Protein AF-A0A067CTY0-F1 (afdb_monomer_lite)

InterPro domains:
  IPR001683 Phox homology [PF00787] (54-136)
  IPR036871 PX domain superfamily [G3DSA:3.30.1520.10] (24-161)
  IPR036871 PX domain superfamily [SSF64268] (37-136)

Secondary structure (DSSP, 8-state):
----SSSSHHHHTTT---S-GGGTTTT-EEEEEEEE-SS-SS-EEEEEEE-TTSPPEEEEEEHHHHHHHHHHHHHHH-TTSTTS--TBTTB-GGGGHHHHHHHS----GGGTT---HHHHHHHHHHHHHHHHHHHHHHHHHHHHHHHHHHSSSS----TTSSTT-HHHHHHHHHTT--HHHHHHHHHHHTT----HHHHHHHGGGSS--------

Organism: Saprolegnia parasitica (strain CBS 223.65) (NCBI:txid695850)

Foldseek 3Di:
DDDDDPPPVVVVVVVCPDLPLLVQLLQKDKAFPDWAPPVDQFIWTWMWIAGVQFDTDIDTDTLVLVVVLLVLLLQQLCLPHPSHFCLAPHDDPCVVVNVVSVVQPRDDPVLRNDPDPVSVVVVSVSVRVVSVVVNVVSNVVVVVVVVVVVVPDDDDDCSRSCVPSSNSVSVCVSSVPDPVNSVRNVVSNVPPPDDVVNVVVCVVVPDDPDPDDDD

pLDDT: mean 70.04, std 19.46, range [29.91, 93.5]

Sequence (215 aa):
MNQRASRASSVLSCMRLNRADSSVLCEITAEIVRVDDDKVKSPEYVISIQLPRASAHLVARTYSEWRRLYKSLLASTDAADDAACDCVMGSCPFWTLHALLRSVDFPKKTLFFSHSPKVLDDRKRDLSEFLTSLLAKLQHFKTEFEAASADASSADLPNWQLAKCKVLDAIEAFLGLDANVVGQLHRAASGRRMNLRGWQSDRKNLYFLPTAVAV

Structure (mmCIF, N/CA/C/O backbone):
data_AF-A0A067CTY0-F1
#
_entry.id   AF-A0A067CTY0-F1
#
loop_
_atom_site.group_PDB
_atom_site.id
_atom_site.type_symbol
_atom_site.label_atom_id
_atom_site.label_alt_id
_atom_site.label_comp_id
_atom_site.label_asym_id
_atom_site.label_entity_id
_atom_site.label_seq_id
_atom_site.pdbx_PDB_ins_code
_atom_site.Cartn_x
_atom_site.Cartn_y
_atom_site.Cartn_z
_atom_site.occupancy
_atom_site.B_iso_or_equiv
_atom_site.auth_seq_id
_atom_site.auth_comp_id
_atom_site.auth_asym_id
_atom_site.auth_atom_id
_atom_site.pdbx_PDB_model_num
ATOM 1 N N . MET A 1 1 ? 7.931 50.142 -18.394 1.00 39.72 1 MET A N 1
ATOM 2 C CA . MET A 1 1 ? 6.944 49.040 -18.432 1.00 39.72 1 MET A CA 1
ATOM 3 C C . MET A 1 1 ? 7.671 47.767 -18.825 1.00 39.72 1 MET A C 1
ATOM 5 O O . MET A 1 1 ? 8.277 47.780 -19.881 1.00 39.72 1 MET A O 1
ATOM 9 N N . ASN A 1 2 ? 7.699 46.755 -17.948 1.00 32.38 2 ASN A N 1
ATOM 10 C CA . ASN A 1 2 ? 7.761 45.312 -18.262 1.00 32.38 2 ASN A CA 1
ATOM 11 C C . ASN A 1 2 ? 8.120 44.508 -16.999 1.00 32.38 2 ASN A C 1
ATOM 13 O O . ASN A 1 2 ? 9.190 43.927 -16.869 1.00 32.38 2 ASN A O 1
ATOM 17 N N . GLN A 1 3 ? 7.181 44.469 -16.052 1.00 40.78 3 GLN A N 1
ATOM 18 C CA . GLN A 1 3 ? 7.058 43.375 -15.089 1.00 40.78 3 GLN A CA 1
ATOM 19 C C . GLN A 1 3 ? 5.944 42.466 -15.606 1.00 40.78 3 GLN A C 1
ATOM 21 O O . GLN A 1 3 ? 4.786 42.846 -15.473 1.00 40.78 3 GLN A O 1
ATOM 26 N N . ARG A 1 4 ? 6.267 41.315 -16.215 1.00 37.69 4 ARG A N 1
ATOM 27 C CA . ARG A 1 4 ? 5.348 40.160 -16.382 1.00 37.69 4 ARG A CA 1
ATOM 28 C C . ARG A 1 4 ? 6.016 38.996 -17.131 1.00 37.69 4 ARG A C 1
ATOM 30 O O . ARG A 1 4 ? 5.544 38.564 -18.169 1.00 37.69 4 ARG A O 1
ATOM 37 N N . ALA A 1 5 ? 7.125 38.469 -16.612 1.00 39.00 5 ALA A N 1
ATOM 38 C CA . ALA A 1 5 ? 7.672 37.206 -17.133 1.00 39.00 5 ALA A CA 1
ATOM 39 C C . ALA A 1 5 ? 8.468 36.368 -16.113 1.00 39.00 5 ALA A C 1
ATOM 41 O O . ALA A 1 5 ? 9.1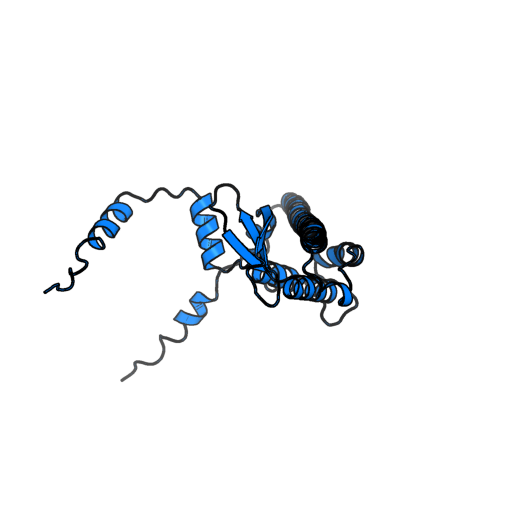91 35.468 -16.512 1.00 39.00 5 ALA A O 1
ATOM 42 N N . SER A 1 6 ? 8.361 36.629 -14.801 1.00 45.88 6 SER A N 1
ATOM 43 C CA . SER A 1 6 ? 9.253 35.984 -13.811 1.00 45.88 6 SER A CA 1
ATOM 44 C C . SER A 1 6 ? 8.548 35.282 -12.640 1.00 45.88 6 SER A C 1
ATOM 46 O O . SER A 1 6 ? 9.165 34.983 -11.628 1.00 45.88 6 SER A O 1
ATOM 48 N N . ARG A 1 7 ? 7.241 35.000 -12.743 1.00 35.53 7 ARG A N 1
ATOM 49 C CA . ARG A 1 7 ? 6.499 34.295 -11.672 1.00 35.53 7 ARG A CA 1
ATOM 50 C C . ARG A 1 7 ? 5.937 32.925 -12.054 1.00 35.53 7 ARG A C 1
ATOM 52 O O . ARG A 1 7 ? 5.598 32.160 -11.164 1.00 35.53 7 ARG A O 1
ATOM 59 N N . ALA A 1 8 ? 5.895 32.577 -13.341 1.00 31.55 8 ALA A N 1
ATOM 60 C CA . ALA A 1 8 ? 5.450 31.249 -13.777 1.00 31.55 8 ALA A CA 1
ATOM 61 C C . ALA A 1 8 ? 6.581 30.198 -13.752 1.00 31.55 8 ALA A C 1
ATOM 63 O O . ALA A 1 8 ? 6.320 29.017 -13.553 1.00 31.55 8 ALA A O 1
ATOM 64 N N . SER A 1 9 ? 7.845 30.626 -13.874 1.00 31.11 9 SER A N 1
ATOM 65 C CA . SER A 1 9 ? 9.005 29.718 -13.863 1.00 31.11 9 SER A CA 1
ATOM 66 C C . SER A 1 9 ? 9.406 29.252 -12.455 1.00 31.11 9 SER A C 1
ATOM 68 O O . SER A 1 9 ? 10.051 28.220 -12.304 1.00 31.11 9 SER A O 1
ATOM 70 N N . SER A 1 10 ? 9.007 29.975 -11.400 1.00 34.88 10 SER A N 1
ATOM 71 C CA . SER A 1 10 ? 9.380 29.630 -10.021 1.00 34.88 10 SER A CA 1
ATOM 72 C C . SER A 1 10 ? 8.464 28.586 -9.382 1.00 34.88 10 SER A C 1
ATOM 74 O O . SER A 1 10 ? 8.911 27.875 -8.493 1.00 34.88 10 SER A O 1
ATOM 76 N N . VAL A 1 11 ? 7.213 28.450 -9.838 1.00 33.81 11 VAL A N 1
ATOM 77 C CA . VAL A 1 11 ? 6.261 27.468 -9.281 1.00 33.81 11 VAL A CA 1
ATOM 78 C C . VAL A 1 11 ? 6.479 26.077 -9.889 1.00 33.81 11 VAL A C 1
ATOM 80 O O . VAL A 1 11 ? 6.380 25.073 -9.192 1.00 33.81 11 VAL A O 1
ATOM 83 N N . LEU A 1 12 ? 6.902 26.007 -11.157 1.00 30.88 12 LEU A N 1
ATOM 84 C CA . LEU A 1 12 ? 7.278 24.746 -11.810 1.00 30.88 12 LEU A CA 1
ATOM 85 C C . LEU A 1 12 ? 8.613 24.173 -11.298 1.00 30.88 12 LEU A C 1
ATOM 87 O O . LEU A 1 12 ? 8.829 22.967 -11.380 1.00 30.88 12 LEU A O 1
ATOM 91 N N . SER A 1 13 ? 9.478 25.001 -10.699 1.00 33.97 13 SER A N 1
ATOM 92 C CA . SER A 1 13 ? 10.679 24.530 -9.989 1.00 33.97 13 SER A CA 1
ATOM 93 C C . SER A 1 13 ? 10.380 23.924 -8.614 1.00 33.97 13 SER A C 1
ATOM 95 O O . SER A 1 13 ? 11.210 23.183 -8.099 1.00 33.97 13 SER A O 1
ATOM 97 N N . CYS A 1 14 ? 9.200 24.165 -8.035 1.00 29.91 14 CYS A N 1
ATOM 98 C CA . CYS A 1 14 ? 8.777 23.522 -6.785 1.00 29.91 14 CYS A CA 1
ATOM 99 C C . CYS A 1 14 ? 8.190 22.118 -7.007 1.00 29.91 14 CYS A C 1
ATOM 101 O O . CYS A 1 14 ? 8.084 21.351 -6.059 1.00 29.91 14 CYS A O 1
ATOM 103 N N . MET A 1 15 ? 7.842 21.770 -8.252 1.00 30.48 15 MET A N 1
ATOM 104 C CA . MET A 1 15 ? 7.340 20.442 -8.637 1.00 30.48 15 MET A CA 1
ATOM 105 C C . MET A 1 15 ? 8.423 19.533 -9.239 1.00 30.48 15 MET A C 1
ATOM 107 O O . MET A 1 15 ? 8.132 18.426 -9.679 1.00 30.48 15 MET A O 1
ATOM 111 N N . ARG A 1 16 ? 9.686 19.976 -9.242 1.00 34.44 16 ARG A N 1
ATOM 112 C CA . ARG A 1 16 ? 10.854 19.150 -9.580 1.00 34.44 16 ARG A CA 1
ATOM 113 C C . ARG A 1 16 ? 11.564 18.693 -8.313 1.00 34.44 16 ARG A C 1
ATOM 115 O O . ARG A 1 16 ? 12.752 18.958 -8.129 1.00 34.44 16 ARG A O 1
ATOM 122 N N . LEU A 1 17 ? 10.836 18.001 -7.442 1.00 35.00 17 LEU A N 1
ATOM 123 C CA . LEU A 1 17 ? 11.504 17.067 -6.548 1.00 35.00 17 LEU A CA 1
ATOM 124 C C . LEU A 1 17 ? 12.065 15.954 -7.426 1.00 35.00 17 LEU A C 1
ATOM 126 O O . LEU A 1 17 ? 11.364 15.135 -8.011 1.00 35.00 17 LEU A O 1
ATOM 130 N N . ASN A 1 18 ? 13.354 16.133 -7.687 1.00 37.25 18 ASN A N 1
ATOM 131 C CA . ASN A 1 18 ? 14.214 15.262 -8.449 1.00 37.25 18 ASN A CA 1
ATOM 132 C C . ASN A 1 18 ? 14.146 13.874 -7.817 1.00 37.25 18 ASN A C 1
ATOM 134 O O . ASN A 1 18 ? 14.530 13.721 -6.668 1.00 37.25 18 ASN A O 1
ATOM 138 N N . ARG A 1 19 ? 13.698 12.871 -8.577 1.00 46.28 19 ARG A N 1
ATOM 139 C CA . ARG A 1 19 ? 14.585 11.915 -9.279 1.00 46.28 19 ARG A CA 1
ATOM 140 C C . ARG A 1 19 ? 15.418 10.987 -8.375 1.00 46.28 19 ARG A C 1
ATOM 142 O O . ARG A 1 19 ? 15.960 10.042 -8.910 1.00 46.28 19 ARG A O 1
ATOM 149 N N . ALA A 1 20 ? 15.506 11.202 -7.064 1.00 39.34 20 ALA A N 1
ATOM 150 C CA . ALA A 1 20 ? 16.223 10.362 -6.098 1.00 39.34 20 ALA A CA 1
ATOM 151 C C . ALA A 1 20 ? 15.287 9.736 -5.042 1.00 39.34 20 ALA A C 1
ATOM 153 O O . ALA A 1 20 ? 15.740 8.978 -4.195 1.00 39.34 20 ALA A O 1
ATOM 154 N N . ASP A 1 21 ? 13.986 10.033 -5.105 1.00 47.62 21 ASP A N 1
ATOM 155 C CA . ASP A 1 21 ? 13.025 9.725 -4.040 1.00 47.62 21 ASP A CA 1
ATOM 156 C C . ASP A 1 21 ? 12.433 8.300 -4.113 1.00 47.62 21 ASP A C 1
ATOM 158 O O . ASP A 1 21 ? 11.894 7.815 -3.120 1.00 47.62 21 ASP A O 1
ATOM 162 N N . SER A 1 22 ? 12.610 7.561 -5.223 1.00 49.75 22 SER A N 1
ATOM 163 C CA . SER A 1 22 ? 12.115 6.172 -5.320 1.00 49.75 22 SER A CA 1
ATOM 164 C C . SER A 1 22 ? 12.904 5.178 -4.455 1.00 49.75 22 SER A C 1
ATOM 166 O O . SER A 1 22 ? 12.488 4.029 -4.320 1.00 49.75 22 SER A O 1
ATOM 168 N N . SER A 1 23 ? 14.044 5.582 -3.877 1.00 54.16 23 SER A N 1
ATOM 169 C CA . SER A 1 23 ? 14.814 4.749 -2.941 1.00 54.16 23 SER A CA 1
ATOM 170 C C . SER A 1 23 ? 14.190 4.700 -1.546 1.00 54.16 23 SER A C 1
ATOM 172 O O . SER A 1 23 ? 14.450 3.761 -0.796 1.00 54.16 23 SER A O 1
ATOM 174 N N . VAL A 1 24 ? 13.347 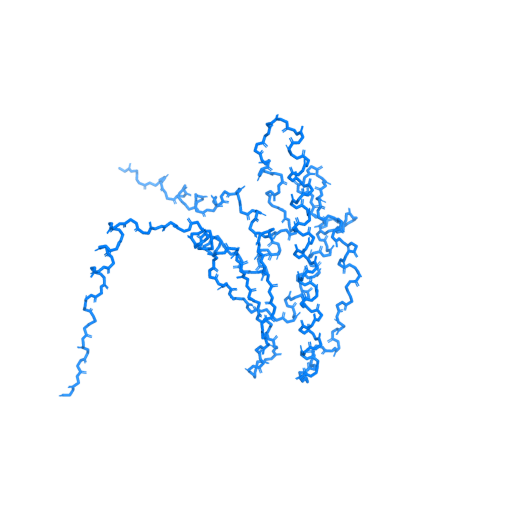5.678 -1.201 1.00 64.56 24 VAL A N 1
ATOM 175 C CA . VAL A 1 24 ? 12.766 5.827 0.140 1.00 64.56 24 VAL A CA 1
ATOM 176 C C . VAL A 1 24 ? 11.778 4.710 0.428 1.00 64.56 24 VAL A C 1
ATOM 178 O O . VAL A 1 24 ? 11.856 4.086 1.482 1.00 64.56 24 VAL A O 1
ATOM 181 N N . LEU A 1 25 ? 10.904 4.388 -0.530 1.00 67.88 25 LEU A N 1
ATOM 182 C CA . LEU A 1 25 ? 9.965 3.270 -0.405 1.00 67.88 25 LEU A CA 1
ATOM 183 C C . LEU A 1 25 ? 10.657 1.922 -0.160 1.00 67.88 25 LEU A C 1
ATOM 185 O O . LEU A 1 25 ? 10.104 1.052 0.509 1.00 67.88 25 LEU A O 1
ATOM 189 N N . CYS A 1 26 ? 11.865 1.751 -0.687 1.00 70.12 26 CYS A N 1
ATOM 190 C CA . CYS A 1 26 ? 12.648 0.533 -0.516 1.00 70.12 26 CYS A CA 1
ATOM 191 C C . CYS A 1 26 ? 13.469 0.528 0.785 1.00 70.12 26 CYS A C 1
ATOM 193 O O . CYS A 1 26 ? 14.091 -0.480 1.104 1.00 70.12 26 CYS A O 1
ATOM 195 N N . GLU A 1 27 ? 13.511 1.635 1.526 1.00 73.75 27 GLU A N 1
ATOM 196 C CA . GLU A 1 27 ? 14.273 1.778 2.775 1.00 73.75 27 GLU A CA 1
ATOM 197 C C . GLU A 1 27 ? 13.383 1.944 4.006 1.00 73.75 27 GLU A C 1
ATOM 199 O O . GLU A 1 27 ? 13.868 1.834 5.132 1.00 73.75 27 GLU A O 1
ATOM 204 N N . ILE A 1 28 ? 12.089 2.195 3.813 1.00 81.69 28 ILE A N 1
ATOM 205 C CA . ILE A 1 28 ? 11.138 2.313 4.913 1.00 81.69 28 ILE A CA 1
ATOM 206 C C . ILE A 1 28 ? 10.818 0.953 5.536 1.00 81.69 28 ILE A C 1
ATOM 208 O O . ILE A 1 28 ? 10.723 -0.081 4.868 1.00 81.69 28 ILE A O 1
ATOM 212 N N . THR A 1 29 ? 10.558 0.986 6.835 1.00 85.88 29 THR A N 1
ATOM 213 C CA . THR A 1 29 ? 9.760 -0.014 7.536 1.00 85.88 29 THR A CA 1
ATOM 214 C C . THR A 1 29 ? 8.398 0.598 7.837 1.00 85.88 29 THR A C 1
ATOM 216 O O . THR A 1 29 ? 8.301 1.787 8.148 1.00 85.88 29 THR A O 1
ATOM 219 N N . ALA A 1 30 ? 7.327 -0.184 7.719 1.00 90.06 30 ALA A N 1
ATOM 220 C CA . ALA A 1 30 ? 6.005 0.279 8.109 1.00 90.06 30 ALA A CA 1
ATOM 221 C C . ALA A 1 30 ? 5.212 -0.807 8.832 1.00 90.06 30 ALA A C 1
ATOM 223 O O . ALA A 1 30 ? 5.245 -1.972 8.442 1.00 90.06 30 ALA A O 1
ATOM 224 N N . GLU A 1 31 ? 4.482 -0.409 9.869 1.00 92.75 31 GLU A N 1
ATOM 225 C CA . GLU A 1 31 ? 3.672 -1.303 10.696 1.00 92.75 31 GLU A CA 1
ATOM 226 C C . GLU A 1 31 ? 2.342 -0.652 11.082 1.00 92.75 31 GLU A C 1
ATOM 228 O O . GLU A 1 31 ? 2.254 0.565 11.256 1.00 92.75 31 GLU A O 1
ATOM 233 N N . ILE A 1 32 ? 1.291 -1.456 11.246 1.00 92.69 32 ILE A N 1
ATOM 234 C CA . ILE A 1 32 ? -0.002 -0.962 11.728 1.00 92.69 32 ILE A CA 1
ATOM 235 C C . ILE A 1 32 ? 0.009 -0.995 13.255 1.00 92.69 32 ILE A C 1
ATOM 237 O O . ILE A 1 32 ? -0.129 -2.051 13.875 1.00 92.69 32 ILE A O 1
ATOM 241 N N . VAL A 1 33 ? 0.143 0.171 13.881 1.00 92.50 33 VAL A N 1
ATOM 242 C CA . VAL A 1 33 ? 0.324 0.277 15.335 1.00 92.50 33 VAL A CA 1
ATOM 243 C C . VAL A 1 33 ? -0.996 0.137 16.088 1.00 92.50 33 VAL A C 1
ATOM 245 O O . VAL A 1 33 ? -1.075 -0.593 17.079 1.00 92.50 33 VAL A O 1
ATOM 248 N N . ARG A 1 34 ? -2.075 0.751 15.593 1.00 91.50 34 ARG A N 1
ATOM 249 C CA . ARG A 1 34 ? -3.383 0.753 16.266 1.00 91.50 34 ARG A CA 1
ATOM 250 C C . ARG A 1 34 ? -4.548 0.922 15.291 1.00 91.50 34 ARG A C 1
ATOM 252 O O . ARG A 1 34 ? -4.342 1.254 14.124 1.00 91.50 34 ARG A O 1
ATOM 259 N N . VAL A 1 35 ? -5.751 0.664 15.794 1.00 90.31 35 VAL A N 1
ATOM 260 C CA . VAL A 1 35 ? -7.016 0.912 15.098 1.00 90.31 35 VAL A CA 1
ATOM 261 C C . VAL A 1 35 ? -7.752 1.997 15.869 1.00 90.31 35 VAL A C 1
ATOM 263 O O . VAL A 1 35 ? -8.054 1.806 17.046 1.00 90.31 35 VAL A O 1
ATOM 266 N N . ASP A 1 36 ? -8.016 3.116 15.207 1.00 88.19 36 ASP A N 1
ATOM 267 C CA . ASP A 1 36 ? -8.776 4.227 15.763 1.00 88.19 36 ASP A CA 1
ATOM 268 C C . ASP A 1 36 ? -10.252 4.017 15.350 1.00 88.19 36 ASP A C 1
ATOM 270 O O . ASP A 1 36 ? -10.608 4.101 14.172 1.00 88.19 36 ASP A O 1
ATOM 274 N N . ASP A 1 37 ? -11.106 3.663 16.319 1.00 82.88 37 ASP A N 1
ATOM 275 C CA . ASP A 1 37 ? -12.549 3.373 16.149 1.00 82.88 37 ASP A CA 1
ATOM 276 C C . ASP A 1 37 ? -13.422 4.361 16.953 1.00 82.88 37 ASP A C 1
ATOM 278 O O . ASP A 1 37 ? -14.501 4.030 17.443 1.00 82.88 37 ASP A O 1
ATOM 282 N N . ASP A 1 38 ? -12.947 5.601 17.122 1.00 71.62 38 ASP A N 1
ATOM 283 C CA . ASP A 1 38 ? -13.596 6.641 17.934 1.00 71.62 38 ASP A CA 1
ATOM 284 C C . ASP A 1 38 ? -14.905 7.152 17.296 1.00 71.62 38 ASP A C 1
ATOM 286 O O . ASP A 1 38 ? -14.994 8.266 16.784 1.00 71.62 38 ASP A O 1
ATOM 290 N N . LYS A 1 39 ? -15.963 6.332 17.331 1.00 57.84 39 LYS A N 1
ATOM 291 C CA . LYS A 1 39 ? -17.348 6.658 16.925 1.00 57.84 39 LYS A CA 1
ATOM 292 C C . LYS A 1 39 ? -17.491 7.255 15.515 1.00 57.84 39 LYS A C 1
ATOM 294 O O . LYS A 1 39 ? -18.470 7.946 15.225 1.00 57.84 39 LYS A O 1
ATOM 299 N N . VAL A 1 40 ? -16.551 6.968 14.619 1.00 64.00 40 VAL A N 1
ATOM 300 C CA . VAL A 1 40 ? -16.616 7.349 13.203 1.00 64.00 40 VAL A CA 1
ATOM 301 C C . VAL A 1 40 ? -17.324 6.242 12.414 1.00 64.00 40 VAL A C 1
ATOM 303 O O . VAL A 1 40 ? -17.257 5.065 12.754 1.00 64.00 40 VAL A O 1
ATOM 306 N N . LYS A 1 41 ? -18.001 6.592 11.310 1.00 71.44 41 LYS A N 1
ATOM 307 C CA . LYS A 1 41 ? -18.641 5.623 10.392 1.00 71.44 41 LYS A CA 1
ATOM 308 C C . LYS A 1 41 ? -17.674 4.580 9.801 1.00 71.44 41 LYS A C 1
ATOM 310 O O . LYS A 1 41 ? -18.128 3.659 9.126 1.00 71.44 41 LYS A O 1
ATOM 315 N N . SER A 1 42 ? -16.360 4.746 9.942 1.00 81.31 42 SER A N 1
ATOM 316 C CA . SER A 1 42 ? -15.351 3.854 9.370 1.00 81.31 42 SER A CA 1
ATOM 317 C C . SER A 1 42 ? -14.090 3.863 10.241 1.00 81.31 42 SER A C 1
ATOM 319 O O . SER A 1 42 ? -13.495 4.929 10.367 1.00 81.31 42 SER A O 1
ATOM 321 N N . PRO A 1 43 ? -13.680 2.713 10.805 1.00 87.06 43 PRO A N 1
ATOM 322 C CA . PRO A 1 43 ? -12.448 2.595 11.578 1.00 87.06 43 PRO A CA 1
ATOM 323 C C . PRO A 1 43 ? -11.218 2.871 10.711 1.00 87.06 43 PRO A C 1
ATOM 325 O O . PRO A 1 43 ? -11.170 2.476 9.533 1.00 87.06 43 PRO A O 1
ATOM 328 N N . GLU A 1 44 ? -10.215 3.502 11.311 1.00 91.31 44 GLU A N 1
ATOM 329 C CA . GLU A 1 44 ? -8.952 3.839 10.662 1.00 91.31 44 GLU A CA 1
ATOM 330 C C . GLU A 1 44 ? -7.806 2.997 11.220 1.00 91.31 44 GLU A C 1
ATOM 332 O O . GLU A 1 44 ? -7.674 2.788 12.422 1.00 91.31 44 GLU A O 1
ATOM 337 N N . TYR A 1 45 ? -6.955 2.502 10.329 1.00 91.81 45 TYR A N 1
ATOM 338 C CA . TYR A 1 45 ? -5.769 1.729 10.669 1.00 91.81 45 TYR A CA 1
ATOM 339 C C . TYR A 1 45 ? -4.575 2.675 10.614 1.00 91.81 45 TYR A C 1
ATOM 341 O O . TYR A 1 45 ? -4.252 3.200 9.544 1.00 91.81 45 TYR A O 1
ATOM 349 N N . VAL A 1 46 ? -3.952 2.920 11.765 1.00 93.00 46 VAL A N 1
ATOM 350 C CA . VAL A 1 46 ? -2.822 3.844 11.888 1.00 93.00 46 VAL A CA 1
ATOM 351 C C . VAL A 1 46 ? -1.535 3.104 11.564 1.00 93.00 46 VAL A C 1
ATOM 353 O O . VAL A 1 46 ? -1.171 2.140 12.239 1.00 93.00 46 VAL A O 1
ATOM 356 N N . ILE A 1 47 ? -0.847 3.582 10.538 1.00 93.12 47 ILE A N 1
ATOM 357 C CA . ILE A 1 47 ? 0.408 3.060 10.015 1.00 93.12 47 ILE A CA 1
ATOM 358 C C . ILE A 1 47 ? 1.542 3.946 10.534 1.00 93.12 47 ILE A C 1
ATOM 360 O O . ILE A 1 47 ? 1.519 5.160 10.339 1.00 93.12 47 ILE A O 1
ATOM 364 N N . SER A 1 48 ? 2.527 3.341 11.188 1.00 91.44 48 SER A N 1
ATOM 365 C CA . SER A 1 48 ? 3.806 3.954 11.543 1.00 91.44 48 SER A CA 1
ATOM 366 C C . SER A 1 48 ? 4.817 3.626 10.464 1.00 91.44 48 SER A C 1
ATOM 368 O O . SER A 1 48 ? 5.055 2.454 10.199 1.00 91.44 48 SER A O 1
ATOM 370 N N . ILE A 1 49 ? 5.384 4.652 9.841 1.00 89.12 49 ILE A N 1
ATOM 371 C CA . ILE A 1 49 ? 6.377 4.562 8.773 1.00 89.12 49 ILE A CA 1
ATOM 372 C C . ILE A 1 49 ? 7.684 5.125 9.315 1.00 89.12 49 ILE A C 1
ATOM 374 O O . ILE A 1 49 ? 7.737 6.258 9.797 1.00 89.12 49 ILE A O 1
ATOM 378 N N . GLN A 1 50 ? 8.747 4.341 9.248 1.00 84.06 50 GLN A N 1
ATOM 379 C CA . GLN A 1 50 ? 10.052 4.699 9.780 1.00 84.06 50 GLN A CA 1
ATOM 380 C C . GLN A 1 50 ? 11.110 4.527 8.699 1.00 84.06 50 GLN A C 1
ATOM 382 O O . GLN A 1 50 ? 11.106 3.549 7.960 1.00 84.06 50 GLN A O 1
ATOM 387 N N . LEU A 1 51 ? 12.046 5.472 8.637 1.00 72.69 51 LEU A N 1
ATOM 388 C CA . LEU A 1 51 ? 13.321 5.258 7.960 1.00 72.69 51 LEU A CA 1
ATOM 389 C C . LEU A 1 51 ? 14.402 4.943 8.991 1.00 72.69 51 LEU A C 1
ATOM 391 O O . LEU A 1 51 ? 14.315 5.415 10.133 1.00 72.69 51 LEU A O 1
ATOM 395 N N . PRO A 1 52 ? 15.458 4.209 8.598 1.00 64.06 52 PRO A N 1
ATOM 396 C CA . PRO A 1 52 ? 16.619 4.011 9.442 1.00 64.06 52 PRO A CA 1
ATOM 397 C C . PRO A 1 52 ? 17.130 5.372 9.931 1.00 64.06 52 PRO A C 1
ATOM 399 O O . PRO A 1 52 ? 17.557 6.207 9.136 1.00 64.06 52 PRO A O 1
ATOM 402 N N . ARG A 1 53 ? 17.098 5.588 11.255 1.00 63.25 53 ARG A N 1
ATOM 403 C CA . ARG A 1 53 ? 17.563 6.815 11.940 1.00 63.25 53 ARG A CA 1
ATOM 404 C C . ARG A 1 53 ? 16.659 8.056 11.798 1.00 63.25 53 ARG A C 1
ATOM 406 O O . ARG A 1 53 ? 17.127 9.158 12.075 1.00 63.25 53 ARG A O 1
ATOM 413 N N . ALA A 1 54 ? 15.387 7.908 11.423 1.00 66.56 54 ALA A N 1
ATOM 414 C CA . ALA A 1 54 ? 14.418 9.011 11.375 1.00 66.56 54 ALA A CA 1
ATOM 415 C C . ALA A 1 54 ? 13.289 8.873 12.416 1.00 66.56 54 ALA A C 1
ATOM 417 O O . ALA A 1 54 ? 13.045 7.796 12.955 1.00 66.56 54 ALA A O 1
ATOM 418 N N . SER A 1 55 ? 12.588 9.977 12.700 1.00 68.50 55 SER A N 1
ATOM 419 C CA . SER A 1 55 ? 11.350 9.963 13.490 1.00 68.50 55 SER A CA 1
ATOM 420 C C . SER A 1 55 ? 10.216 9.287 12.717 1.00 68.50 55 SER A C 1
ATOM 422 O O . SER A 1 55 ? 10.095 9.501 11.512 1.00 68.50 55 SER A O 1
ATOM 424 N N . ALA A 1 56 ? 9.362 8.532 13.411 1.00 78.88 56 ALA A N 1
ATOM 425 C CA . ALA A 1 56 ? 8.221 7.858 12.798 1.00 78.88 56 ALA A CA 1
ATOM 426 C C . ALA A 1 56 ? 7.206 8.859 12.215 1.00 78.88 56 ALA A C 1
ATOM 428 O O . ALA A 1 56 ? 6.803 9.814 12.883 1.00 78.88 56 ALA A O 1
ATOM 429 N N . HIS A 1 57 ? 6.779 8.614 10.979 1.00 85.50 57 HIS A N 1
ATOM 430 C CA . HIS A 1 57 ? 5.663 9.281 10.322 1.00 85.50 57 HIS A CA 1
ATOM 431 C C . HIS A 1 57 ? 4.398 8.435 10.502 1.00 85.50 57 HIS A C 1
ATOM 433 O O . HIS A 1 57 ? 4.429 7.228 10.282 1.00 85.50 57 HIS A O 1
ATOM 439 N N . LEU A 1 58 ? 3.294 9.052 10.924 1.00 89.25 58 LEU A N 1
ATOM 440 C CA . LEU A 1 58 ? 2.032 8.354 11.168 1.00 89.25 58 LEU A CA 1
ATOM 441 C C . LEU A 1 58 ? 1.000 8.735 10.113 1.00 89.25 58 LEU A C 1
ATOM 443 O O . LEU A 1 58 ? 0.758 9.920 9.883 1.00 89.25 58 LEU A O 1
ATOM 447 N N . VAL A 1 59 ? 0.350 7.727 9.535 1.00 91.88 59 VAL A N 1
ATOM 448 C CA . VAL A 1 59 ? -0.747 7.904 8.578 1.00 91.88 59 VAL A CA 1
ATOM 449 C C . VAL A 1 59 ? -1.906 7.000 8.949 1.00 91.88 59 VAL A C 1
ATOM 451 O O . VAL A 1 59 ? -1.730 5.806 9.160 1.00 91.88 59 VAL A O 1
ATOM 454 N N . ALA A 1 60 ? -3.108 7.563 8.996 1.00 92.31 60 ALA A N 1
ATOM 455 C CA . ALA A 1 60 ? -4.338 6.815 9.198 1.00 92.31 60 ALA A CA 1
ATOM 456 C C . ALA A 1 60 ? -5.001 6.513 7.846 1.00 92.31 60 ALA A C 1
ATOM 458 O O . ALA A 1 60 ? -5.101 7.389 6.976 1.00 92.31 60 ALA A O 1
ATOM 459 N N . ARG A 1 61 ? -5.427 5.259 7.653 1.00 93.06 61 ARG A N 1
ATOM 460 C CA . ARG A 1 61 ? -6.152 4.820 6.452 1.00 93.06 61 ARG A CA 1
ATOM 461 C C . ARG A 1 61 ? -7.346 3.961 6.811 1.00 93.06 61 ARG A C 1
ATOM 463 O O . ARG A 1 61 ? -7.233 2.972 7.536 1.00 93.06 61 ARG A O 1
ATOM 470 N N . THR A 1 62 ? -8.491 4.296 6.240 1.00 91.12 62 THR A N 1
ATOM 471 C CA . THR A 1 62 ? -9.702 3.487 6.336 1.00 91.12 62 THR A CA 1
ATOM 472 C C . THR A 1 62 ? -9.551 2.191 5.548 1.00 91.12 62 THR A C 1
ATOM 474 O O . THR A 1 62 ? -8.867 2.119 4.523 1.00 91.12 62 THR A O 1
ATOM 477 N N . TYR A 1 63 ? -10.289 1.161 5.953 1.00 88.00 63 TYR A N 1
ATOM 478 C CA . TYR A 1 63 ? -10.325 -0.115 5.232 1.00 88.00 63 TYR A CA 1
ATOM 479 C C . TYR A 1 63 ? -10.735 0.029 3.746 1.00 88.00 63 TYR A C 1
ATOM 481 O O . TYR A 1 63 ? -10.293 -0.715 2.868 1.00 88.00 63 TYR A O 1
ATOM 489 N N . SER A 1 64 ? -11.565 1.030 3.436 1.00 87.50 64 SER A N 1
ATOM 490 C CA . SER A 1 64 ? -11.959 1.353 2.061 1.00 87.50 64 SER A CA 1
ATOM 491 C C . SER A 1 64 ? -10.798 1.893 1.227 1.00 87.50 64 SER A C 1
ATOM 493 O O . SER A 1 64 ? -10.717 1.581 0.038 1.00 87.50 64 SER A O 1
ATOM 495 N N . GLU A 1 65 ? -9.899 2.678 1.820 1.00 91.88 65 GLU A N 1
ATOM 496 C CA . GLU A 1 65 ? -8.696 3.181 1.149 1.00 91.88 65 GLU A CA 1
ATOM 497 C C . GLU A 1 65 ? -7.685 2.065 0.896 1.00 91.88 65 GLU A C 1
ATOM 499 O O . GLU A 1 65 ? -7.172 1.980 -0.217 1.00 91.88 65 GLU A O 1
ATOM 504 N N . TRP A 1 66 ? -7.494 1.143 1.847 1.00 91.88 66 TRP A N 1
ATOM 505 C CA . TRP A 1 66 ? -6.709 -0.082 1.626 1.00 91.88 66 TRP A CA 1
ATOM 506 C C . TRP A 1 66 ? -7.226 -0.873 0.422 1.00 91.88 66 TRP A C 1
ATOM 508 O O . TRP A 1 66 ? -6.463 -1.270 -0.458 1.00 91.88 66 TRP A O 1
ATOM 518 N N . ARG A 1 67 ? -8.551 -1.039 0.322 1.00 90.25 67 ARG A N 1
ATOM 519 C CA . ARG A 1 67 ? -9.170 -1.712 -0.827 1.00 90.25 67 ARG A CA 1
ATOM 520 C C . ARG A 1 67 ? -8.957 -0.949 -2.138 1.00 90.25 67 ARG A C 1
ATOM 522 O O . ARG A 1 67 ? -8.842 -1.580 -3.188 1.00 90.25 67 ARG A O 1
ATOM 529 N N . ARG A 1 68 ? -8.966 0.388 -2.109 1.00 91.94 68 ARG A N 1
ATOM 530 C CA . ARG A 1 68 ? -8.675 1.206 -3.298 1.00 91.94 68 ARG A CA 1
ATOM 531 C C . ARG A 1 68 ? -7.227 1.022 -3.730 1.00 91.94 68 ARG A C 1
ATOM 533 O O . ARG A 1 68 ? -7.028 0.742 -4.904 1.00 91.94 68 ARG A O 1
ATOM 540 N N . LEU A 1 69 ? -6.269 1.086 -2.801 1.00 93.50 69 LEU A N 1
ATOM 541 C CA . LEU A 1 69 ? -4.862 0.792 -3.084 1.00 93.50 69 LEU A CA 1
ATOM 542 C C . LEU A 1 69 ? -4.732 -0.585 -3.735 1.00 93.50 69 LEU A C 1
ATOM 544 O O . LEU A 1 69 ? -4.202 -0.682 -4.833 1.00 93.50 69 LEU A O 1
ATOM 548 N N . TYR A 1 70 ? -5.281 -1.628 -3.109 1.00 91.94 70 TYR A N 1
ATOM 549 C CA . TYR A 1 70 ? -5.221 -2.993 -3.630 1.00 91.94 70 TYR A CA 1
ATOM 550 C C . TYR A 1 70 ? -5.720 -3.100 -5.078 1.00 91.94 70 TYR A C 1
ATOM 552 O O . TYR A 1 70 ? -5.059 -3.689 -5.928 1.00 91.94 70 TYR A O 1
ATOM 560 N N . LYS A 1 71 ? -6.865 -2.478 -5.385 1.00 91.50 71 LYS A N 1
ATOM 561 C CA . LYS A 1 71 ? -7.410 -2.451 -6.748 1.00 91.50 71 LYS A CA 1
ATOM 562 C C . LYS A 1 71 ? -6.531 -1.675 -7.725 1.00 91.50 71 LYS A C 1
ATOM 564 O O . LYS A 1 71 ? -6.342 -2.138 -8.844 1.00 91.50 71 LYS A O 1
ATOM 569 N N . SER A 1 72 ? -6.020 -0.515 -7.317 1.00 92.31 72 SER A N 1
ATOM 570 C CA . SER A 1 72 ? -5.121 0.291 -8.146 1.00 92.31 72 SER A CA 1
ATOM 571 C C . SER A 1 72 ? -3.827 -0.459 -8.448 1.00 92.31 72 SER A C 1
ATOM 573 O O . SER A 1 72 ? -3.360 -0.443 -9.584 1.00 92.31 72 SER A O 1
ATOM 575 N N . LEU A 1 73 ? -3.271 -1.160 -7.459 1.00 92.12 73 LEU A N 1
ATOM 576 C CA . LEU A 1 73 ? -2.093 -2.000 -7.643 1.00 92.12 73 LEU A CA 1
ATOM 577 C C . LEU A 1 73 ? -2.395 -3.182 -8.567 1.00 92.12 73 LEU A C 1
ATOM 579 O O . LEU A 1 73 ? -1.625 -3.424 -9.485 1.00 92.12 73 LEU A O 1
ATOM 583 N N . LEU A 1 74 ? -3.528 -3.872 -8.401 1.00 91.94 74 LEU A N 1
ATOM 584 C CA . LEU A 1 74 ? -3.919 -4.956 -9.310 1.00 91.94 74 LEU A CA 1
ATOM 585 C C . LEU A 1 74 ? -4.003 -4.484 -10.766 1.00 91.94 74 LEU A C 1
ATOM 587 O O . LEU A 1 74 ? -3.390 -5.108 -11.624 1.00 91.94 74 LEU A O 1
ATOM 591 N N . ALA A 1 75 ? -4.697 -3.372 -11.024 1.00 90.94 75 ALA A N 1
ATOM 592 C CA . ALA A 1 75 ? -4.854 -2.826 -12.373 1.00 90.94 75 ALA A CA 1
ATOM 593 C C . ALA A 1 75 ? -3.523 -2.340 -12.972 1.00 90.94 75 ALA A C 1
ATOM 595 O O . ALA A 1 75 ? -3.246 -2.554 -14.143 1.00 90.94 75 ALA A O 1
ATOM 596 N N . SER A 1 76 ? -2.663 -1.709 -12.166 1.00 89.69 76 SER A N 1
ATOM 597 C CA . SER A 1 76 ? -1.365 -1.201 -12.640 1.00 89.69 76 SER A CA 1
ATOM 598 C C . SER A 1 76 ? -0.290 -2.282 -12.795 1.00 89.69 76 SER A C 1
ATOM 600 O O . SER A 1 76 ? 0.739 -2.022 -13.419 1.00 89.69 76 SER A O 1
ATOM 602 N N . THR A 1 77 ? -0.502 -3.478 -12.248 1.00 89.75 77 THR A N 1
ATOM 603 C CA . THR A 1 77 ? 0.454 -4.596 -12.325 1.00 89.75 77 THR A CA 1
ATOM 604 C C . THR A 1 77 ? 0.018 -5.698 -13.287 1.00 89.75 77 THR A C 1
ATOM 606 O O . THR A 1 77 ? 0.836 -6.549 -13.621 1.00 89.75 77 THR A O 1
ATOM 609 N N . ASP A 1 78 ? -1.236 -5.691 -13.745 1.00 90.50 78 ASP A N 1
ATOM 610 C CA . ASP A 1 78 ? -1.731 -6.637 -14.743 1.00 90.50 78 ASP A CA 1
ATOM 611 C C . ASP A 1 78 ? -1.198 -6.278 -16.132 1.00 90.50 78 ASP A C 1
ATOM 613 O O . ASP A 1 78 ? -1.697 -5.358 -16.765 1.00 90.50 78 ASP A O 1
ATOM 617 N N . ALA A 1 79 ? -0.193 -7.003 -16.622 1.00 85.50 79 ALA A N 1
ATOM 618 C CA . ALA A 1 79 ? 0.415 -6.738 -17.926 1.00 85.50 79 ALA A CA 1
ATOM 619 C C . ALA A 1 79 ? -0.560 -6.873 -19.117 1.00 85.50 79 ALA A C 1
ATOM 621 O O . ALA A 1 79 ? -0.227 -6.439 -20.218 1.00 85.50 79 ALA A O 1
ATOM 622 N N . ALA A 1 80 ? -1.729 -7.496 -18.922 1.00 85.50 80 ALA A N 1
ATOM 623 C CA . ALA A 1 80 ? -2.759 -7.637 -19.949 1.00 85.50 80 ALA A CA 1
ATOM 624 C C . ALA A 1 80 ? -3.819 -6.517 -19.920 1.00 85.50 80 ALA A C 1
ATOM 626 O O . ALA A 1 80 ? -4.670 -6.479 -20.809 1.00 85.50 80 ALA A O 1
ATOM 627 N N . ASP A 1 81 ? -3.801 -5.639 -18.914 1.00 85.38 81 ASP A N 1
ATOM 628 C CA . ASP A 1 81 ? -4.751 -4.534 -18.760 1.00 85.38 81 ASP A CA 1
ATOM 629 C C . ASP A 1 81 ? -4.201 -3.251 -19.411 1.00 85.38 81 ASP A C 1
ATOM 631 O O . ASP A 1 81 ? -3.034 -2.901 -19.247 1.00 85.38 81 ASP A O 1
ATOM 635 N N . ASP A 1 82 ? -5.045 -2.489 -20.108 1.00 83.56 82 ASP A N 1
ATOM 636 C CA . ASP A 1 82 ? -4.665 -1.193 -20.694 1.00 83.56 82 ASP A CA 1
ATOM 637 C C . ASP A 1 82 ? -4.270 -0.155 -19.621 1.00 83.56 82 ASP A C 1
ATOM 639 O O . ASP A 1 82 ? -3.557 0.819 -19.886 1.00 83.56 82 ASP A O 1
ATOM 643 N N . ALA A 1 83 ? -4.737 -0.338 -18.383 1.00 84.69 83 ALA A N 1
ATOM 644 C CA . ALA A 1 83 ? -4.396 0.503 -17.243 1.00 84.69 83 ALA A CA 1
ATOM 645 C C . ALA A 1 83 ? -3.019 0.181 -16.635 1.00 84.69 83 ALA A C 1
ATOM 647 O O . ALA A 1 83 ? -2.564 0.950 -15.768 1.00 84.69 83 ALA A O 1
ATOM 648 N N . ALA A 1 84 ? -2.349 -0.885 -17.095 1.00 88.31 84 ALA A N 1
ATOM 649 C CA . ALA A 1 84 ? -1.050 -1.324 -16.603 1.00 88.31 84 ALA A CA 1
ATOM 650 C C . ALA A 1 84 ? -0.023 -0.190 -16.558 1.00 88.31 84 ALA A C 1
ATOM 652 O O . ALA A 1 84 ? -0.053 0.786 -17.316 1.00 88.31 84 ALA A O 1
ATOM 653 N N . CYS A 1 85 ? 0.910 -0.295 -15.622 1.00 84.69 85 CYS A N 1
ATOM 654 C CA . CYS A 1 85 ? 2.098 0.536 -15.626 1.00 84.69 85 CYS A CA 1
ATOM 655 C C . CYS A 1 85 ? 3.059 0.022 -16.700 1.00 84.69 85 CYS A C 1
ATOM 657 O O . CYS A 1 85 ? 3.322 -1.172 -16.764 1.00 84.69 85 CYS A O 1
ATOM 659 N N . ASP A 1 86 ? 3.611 0.928 -17.493 1.00 83.12 86 ASP A N 1
ATOM 660 C CA . ASP A 1 86 ? 4.474 0.659 -18.647 1.00 83.12 86 ASP A CA 1
ATOM 661 C C . ASP A 1 86 ? 5.736 1.547 -18.628 1.00 83.12 86 ASP A C 1
ATOM 663 O O . ASP A 1 86 ? 6.347 1.835 -19.659 1.00 83.12 86 ASP A O 1
ATOM 667 N N . CYS A 1 87 ? 6.122 1.991 -17.424 1.00 75.81 87 CYS A N 1
ATOM 668 C CA . CYS A 1 87 ? 7.115 3.038 -17.177 1.00 75.81 87 CYS A CA 1
ATOM 669 C C . CYS A 1 87 ? 8.500 2.786 -17.799 1.00 75.81 87 CYS A C 1
ATOM 671 O O . CYS A 1 87 ? 9.209 3.750 -18.090 1.00 75.81 87 CYS A O 1
ATOM 673 N N . VAL A 1 88 ? 8.874 1.532 -18.066 1.00 70.06 88 VAL A N 1
ATOM 674 C CA . VAL A 1 88 ? 10.155 1.154 -18.672 1.00 70.06 88 VAL A CA 1
ATOM 675 C C . VAL A 1 88 ? 9.927 0.591 -20.074 1.00 70.06 88 VAL A C 1
ATOM 677 O O . VAL A 1 88 ? 9.818 -0.615 -20.270 1.00 70.06 88 VAL A O 1
ATOM 680 N N . MET A 1 89 ? 9.882 1.476 -21.076 1.00 69.25 89 MET A N 1
ATOM 681 C CA . MET A 1 89 ? 9.798 1.103 -22.501 1.00 69.25 89 MET A CA 1
ATOM 682 C C . MET A 1 89 ? 8.668 0.100 -22.819 1.00 69.25 89 MET A C 1
ATOM 684 O O . MET A 1 89 ? 8.874 -0.836 -23.590 1.00 69.25 89 MET A O 1
ATOM 688 N N . GLY A 1 90 ? 7.483 0.267 -22.221 1.00 70.50 90 GLY A N 1
ATOM 689 C CA . GLY A 1 90 ? 6.365 -0.661 -22.437 1.00 70.50 90 GLY A CA 1
ATOM 690 C C . GLY A 1 90 ? 6.346 -1.861 -21.486 1.00 70.50 90 GLY A C 1
ATOM 691 O O . GLY A 1 90 ? 5.537 -2.763 -21.668 1.00 70.50 90 GLY A O 1
ATOM 692 N N . SER A 1 91 ? 7.224 -1.887 -20.482 1.00 72.94 91 SER A N 1
ATOM 693 C CA . SER A 1 91 ? 7.272 -2.895 -19.424 1.00 72.94 91 SER A CA 1
ATOM 694 C C . SER A 1 91 ? 7.393 -2.225 -18.059 1.00 72.94 91 SER A C 1
ATOM 696 O O . SER A 1 91 ? 7.984 -1.153 -17.932 1.00 72.94 91 SER A O 1
ATOM 698 N N . CYS A 1 92 ? 6.825 -2.827 -17.016 1.00 78.56 92 CYS A N 1
ATOM 699 C CA . CYS A 1 92 ? 7.032 -2.377 -15.644 1.00 78.56 92 CYS A CA 1
ATOM 700 C C . CYS A 1 92 ? 7.617 -3.515 -14.805 1.00 78.56 92 CYS A C 1
ATOM 702 O O . CYS A 1 92 ? 7.049 -4.609 -14.771 1.00 78.56 92 CYS A O 1
ATOM 704 N N . PRO A 1 93 ? 8.707 -3.265 -14.057 1.00 76.50 93 PRO A N 1
ATOM 705 C CA . PRO A 1 93 ? 9.319 -4.292 -13.217 1.00 76.50 93 PRO A CA 1
ATOM 706 C C . PRO A 1 93 ? 8.373 -4.839 -12.138 1.00 76.50 93 PRO A C 1
ATOM 708 O O . PRO A 1 93 ? 8.521 -5.970 -11.677 1.00 76.50 93 PRO A O 1
ATOM 711 N N . PHE A 1 94 ? 7.370 -4.050 -11.751 1.00 80.44 94 PHE A N 1
ATOM 712 C CA . PHE A 1 94 ? 6.403 -4.421 -10.728 1.00 80.44 94 PHE A CA 1
ATOM 713 C C . PHE A 1 94 ? 5.248 -5.281 -11.249 1.00 80.44 94 PHE A C 1
ATOM 715 O O . PHE A 1 94 ? 4.375 -5.629 -10.462 1.00 80.44 94 PHE A O 1
ATOM 722 N N . TRP A 1 95 ? 5.214 -5.687 -12.523 1.00 84.81 95 TRP A N 1
ATOM 723 C CA . TRP A 1 95 ? 4.201 -6.645 -12.996 1.00 84.81 95 TRP A CA 1
ATOM 724 C C . TRP A 1 95 ? 4.230 -7.972 -12.228 1.00 84.81 95 TRP A C 1
ATOM 726 O O . TRP A 1 95 ? 3.195 -8.589 -11.993 1.00 84.81 95 TRP A O 1
ATOM 736 N N . THR A 1 96 ? 5.400 -8.378 -11.732 1.00 81.88 96 THR A N 1
ATOM 737 C CA . THR A 1 96 ? 5.553 -9.566 -10.874 1.00 81.88 96 THR A CA 1
ATOM 738 C C . THR A 1 96 ? 4.785 -9.458 -9.551 1.00 81.88 96 THR A C 1
ATOM 740 O O . THR A 1 96 ? 4.426 -10.478 -8.957 1.00 81.88 96 THR A O 1
ATOM 743 N N . LEU A 1 97 ? 4.464 -8.236 -9.106 1.00 84.56 97 LEU A N 1
ATOM 744 C CA . LEU A 1 97 ? 3.633 -7.986 -7.931 1.00 84.56 97 LEU A CA 1
ATOM 745 C C . LEU A 1 97 ? 2.192 -8.473 -8.145 1.00 84.56 97 LEU A C 1
ATOM 747 O O . LEU A 1 97 ? 1.529 -8.830 -7.175 1.00 84.56 97 LEU A O 1
ATOM 751 N N . HIS A 1 98 ? 1.716 -8.561 -9.391 1.00 87.69 98 HIS A N 1
ATOM 752 C CA . HIS A 1 98 ? 0.341 -8.955 -9.701 1.00 87.69 98 HIS A CA 1
ATOM 753 C C . HIS A 1 98 ? -0.029 -10.327 -9.120 1.00 87.69 98 HIS A C 1
ATOM 755 O O . HIS A 1 98 ? -1.087 -10.481 -8.509 1.00 87.69 98 HIS A O 1
ATOM 761 N N . ALA A 1 99 ? 0.861 -11.317 -9.244 1.00 85.88 99 ALA A N 1
ATOM 762 C CA . ALA A 1 99 ? 0.628 -12.657 -8.704 1.00 85.88 99 ALA A CA 1
ATOM 763 C C . ALA A 1 99 ? 0.494 -12.646 -7.171 1.00 85.88 99 ALA A C 1
ATOM 765 O O . ALA A 1 99 ? -0.404 -13.289 -6.630 1.00 85.88 99 ALA A O 1
ATOM 766 N N . LEU A 1 100 ? 1.332 -11.858 -6.487 1.00 85.00 100 LEU A N 1
ATOM 767 C CA . LEU A 1 100 ? 1.263 -11.673 -5.035 1.00 85.00 100 LEU A CA 1
ATOM 768 C C . LEU A 1 100 ? -0.041 -10.986 -4.625 1.00 85.00 100 LEU A C 1
ATOM 770 O O . LEU A 1 100 ? -0.693 -11.402 -3.673 1.00 85.00 100 LEU A O 1
ATOM 774 N N . LEU A 1 101 ? -0.458 -9.950 -5.353 1.00 87.38 101 LEU A N 1
ATOM 775 C CA . LEU A 1 101 ? -1.715 -9.261 -5.066 1.00 87.38 101 LEU A CA 1
ATOM 776 C C . LEU A 1 101 ? -2.907 -10.206 -5.246 1.00 87.38 101 LEU A C 1
ATOM 778 O O . LEU A 1 101 ? -3.814 -10.216 -4.417 1.00 87.38 101 LEU A O 1
ATOM 782 N N . ARG A 1 102 ? -2.902 -11.050 -6.281 1.00 87.56 102 ARG A N 1
ATOM 783 C CA . ARG A 1 102 ? -3.979 -12.023 -6.509 1.00 87.56 102 ARG A CA 1
ATOM 784 C C . ARG A 1 102 ? -4.064 -13.121 -5.455 1.00 87.56 102 ARG A C 1
ATOM 786 O O . ARG A 1 102 ? -5.153 -13.656 -5.279 1.00 87.56 102 ARG A O 1
ATOM 793 N N . SER A 1 103 ? -2.968 -13.454 -4.772 1.00 84.19 103 SER A N 1
ATOM 794 C CA . SER A 1 103 ? -3.005 -14.426 -3.672 1.00 84.19 103 SER A CA 1
ATOM 795 C C . SER A 1 103 ? -3.561 -13.853 -2.368 1.00 84.19 103 SER A C 1
ATOM 797 O O . SER A 1 103 ? -3.880 -14.617 -1.464 1.00 84.19 103 SER A O 1
ATOM 799 N N . VAL A 1 104 ? -3.677 -12.526 -2.247 1.00 81.00 104 VAL A N 1
ATOM 800 C CA . VAL A 1 104 ? -4.234 -11.888 -1.050 1.00 81.00 104 VAL A CA 1
ATOM 801 C C . VAL A 1 104 ? -5.754 -11.851 -1.156 1.00 81.00 104 VAL A C 1
ATOM 803 O O . VAL A 1 104 ? -6.324 -11.079 -1.931 1.00 81.00 104 VAL A O 1
ATOM 806 N N . ASP A 1 105 ? -6.419 -12.645 -0.324 1.00 74.38 105 ASP A N 1
ATOM 807 C CA . ASP A 1 105 ? -7.874 -12.663 -0.213 1.00 74.38 105 ASP A CA 1
ATOM 808 C C . ASP A 1 105 ? -8.383 -11.431 0.547 1.00 74.38 105 ASP A C 1
ATOM 810 O O . ASP A 1 105 ? -8.733 -11.501 1.722 1.00 74.38 105 ASP A O 1
ATOM 814 N N . PHE A 1 106 ? -8.461 -10.273 -0.120 1.00 73.62 106 PHE A N 1
ATOM 815 C CA . PHE A 1 106 ? -9.052 -9.078 0.488 1.00 73.62 106 PHE A CA 1
ATOM 816 C C . PHE A 1 106 ? -10.536 -9.322 0.842 1.00 73.62 106 PHE A C 1
ATOM 818 O O . PHE A 1 106 ? -11.346 -9.574 -0.063 1.00 73.62 106 PHE A O 1
ATOM 825 N N . PRO A 1 107 ? -10.945 -9.176 2.120 1.00 65.50 107 PRO A N 1
ATOM 826 C CA . PRO A 1 107 ? -12.313 -9.396 2.571 1.00 65.50 107 PRO A CA 1
ATOM 827 C C . PRO A 1 107 ? -13.423 -8.825 1.669 1.00 65.50 107 PRO A C 1
ATOM 829 O O . PRO A 1 107 ? -13.360 -7.727 1.089 1.00 65.50 107 PRO A O 1
ATOM 832 N N . LYS A 1 108 ? -14.514 -9.592 1.557 1.00 65.94 108 LYS A N 1
ATOM 833 C CA . LYS A 1 108 ? -15.723 -9.208 0.808 1.00 65.94 108 LYS A CA 1
ATOM 834 C C . LYS A 1 108 ? -16.454 -8.061 1.511 1.00 65.94 108 LYS A C 1
ATOM 836 O O . LYS A 1 108 ? -16.459 -7.977 2.736 1.00 65.94 108 LYS A O 1
ATOM 841 N N . LYS A 1 109 ? -17.120 -7.198 0.724 1.00 64.31 109 LYS A N 1
ATOM 842 C CA . LYS A 1 109 ? -17.851 -5.997 1.192 1.00 64.31 109 LYS A CA 1
ATOM 843 C C . LYS A 1 109 ? -18.805 -6.252 2.368 1.00 64.31 109 LYS A C 1
ATOM 845 O O . LYS A 1 109 ? -19.025 -5.361 3.175 1.00 64.31 109 LYS A O 1
ATOM 850 N N . THR A 1 110 ? -19.348 -7.459 2.477 1.00 62.34 110 THR A N 1
ATOM 851 C CA . THR A 1 110 ? -20.306 -7.861 3.517 1.00 62.34 110 THR A CA 1
ATOM 852 C C . THR A 1 110 ? -19.743 -7.770 4.929 1.00 62.34 110 THR A C 1
ATOM 854 O O . THR A 1 110 ? -20.480 -7.444 5.853 1.00 62.34 110 THR A O 1
ATOM 857 N N . LEU A 1 111 ? -18.440 -7.992 5.105 1.00 63.53 111 LEU A N 1
ATOM 858 C CA . LEU A 1 111 ? -17.822 -7.928 6.423 1.00 63.53 111 LEU A CA 1
ATOM 859 C C . LEU A 1 111 ? -17.503 -6.499 6.860 1.00 63.53 111 LEU A C 1
ATOM 861 O O . LEU A 1 111 ? -17.202 -6.326 8.030 1.00 63.53 111 LEU A O 1
ATOM 865 N N . PHE A 1 112 ? -17.597 -5.490 5.980 1.00 64.88 112 PHE A N 1
ATOM 866 C CA . PHE A 1 112 ? -17.096 -4.119 6.199 1.00 64.88 112 PHE A CA 1
ATOM 867 C C . PHE A 1 112 ? -17.853 -3.375 7.295 1.00 64.88 112 PHE A C 1
ATOM 869 O O . PHE A 1 112 ? -17.260 -2.580 8.015 1.00 64.88 112 PHE A O 1
ATOM 876 N N . PHE A 1 113 ? -19.145 -3.663 7.437 1.00 68.69 113 PHE A N 1
ATOM 877 C CA . PHE A 1 113 ? -20.011 -3.016 8.419 1.00 68.69 113 PHE A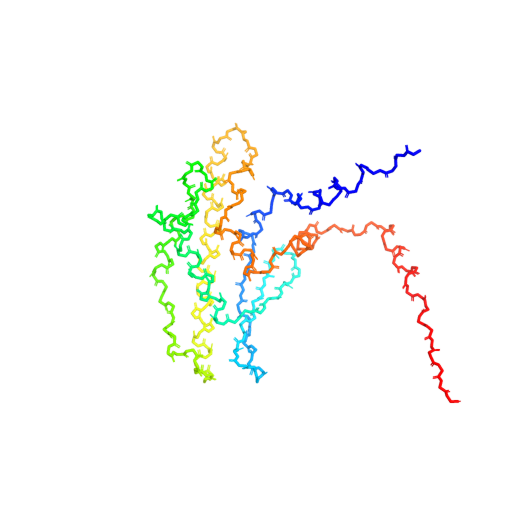 CA 1
ATOM 878 C C . PHE A 1 113 ? -19.865 -3.599 9.827 1.00 68.69 113 PHE A C 1
ATOM 880 O O . PHE A 1 113 ? -20.428 -3.060 10.773 1.00 68.69 113 PHE A O 1
ATOM 887 N N . SER A 1 114 ? -19.122 -4.699 9.989 1.00 77.38 114 SER A N 1
ATOM 888 C CA . SER A 1 114 ? -18.851 -5.241 11.317 1.00 77.38 114 SER A CA 1
ATOM 889 C C . SER A 1 114 ? -17.701 -4.480 11.972 1.00 77.38 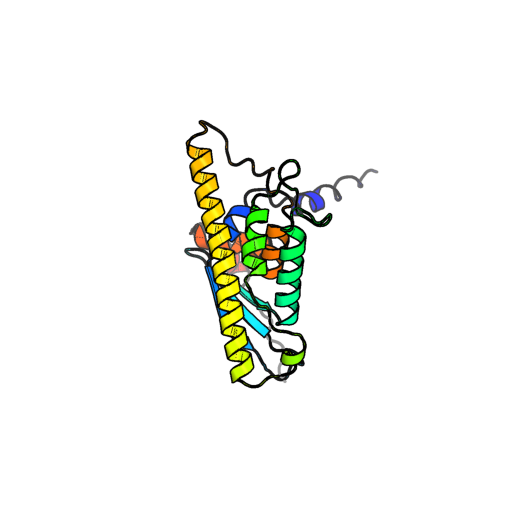114 SER A C 1
ATOM 891 O O . SER A 1 114 ? -16.610 -4.391 11.407 1.00 77.38 114 SER A O 1
ATOM 893 N N . HIS A 1 115 ? -17.971 -3.936 13.157 1.00 82.75 115 HIS A N 1
ATOM 894 C CA . HIS A 1 115 ? -17.009 -3.251 14.027 1.00 82.75 115 HIS A CA 1
ATOM 895 C C . HIS A 1 115 ? -16.727 -4.083 15.289 1.00 82.75 115 HIS A C 1
ATOM 897 O O . HIS A 1 115 ? -16.323 -3.556 16.318 1.00 82.75 115 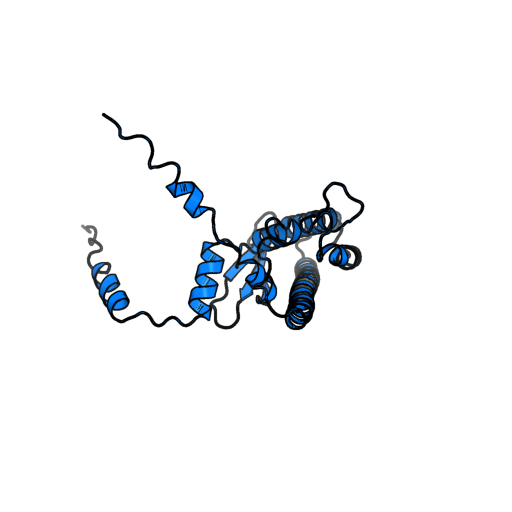HIS A O 1
ATOM 903 N N . SER A 1 116 ? -16.997 -5.396 15.261 1.00 86.75 116 SER A N 1
ATOM 904 C CA . SER A 1 116 ? -16.655 -6.218 16.423 1.00 86.75 116 SER A CA 1
ATOM 905 C C . SER A 1 116 ? -15.131 -6.208 16.619 1.00 86.75 116 SER A C 1
ATOM 907 O O . SER A 1 116 ? -14.415 -6.283 15.615 1.00 86.75 116 SER A O 1
ATOM 909 N N . PRO A 1 117 ? -14.620 -6.157 17.864 1.00 86.75 117 PRO A N 1
ATOM 910 C CA . PRO A 1 117 ? -13.179 -6.095 18.125 1.00 86.75 117 PRO A CA 1
ATOM 911 C C . PRO A 1 117 ? -12.400 -7.184 17.383 1.00 86.75 117 PRO A C 1
ATOM 913 O O . PRO A 1 117 ? -11.427 -6.901 16.697 1.00 86.75 117 PRO A O 1
ATOM 916 N N . LYS A 1 118 ? -12.938 -8.411 17.385 1.00 87.25 118 LYS A N 1
ATOM 917 C CA . LYS A 1 118 ? -12.383 -9.545 16.640 1.00 87.25 118 LYS A CA 1
ATOM 918 C C . LYS A 1 118 ? -12.223 -9.257 15.144 1.00 87.25 118 LYS A C 1
ATOM 920 O O . LYS A 1 118 ? -11.186 -9.560 14.572 1.00 87.25 118 LYS A O 1
ATOM 925 N N . VAL A 1 119 ? -13.234 -8.663 14.506 1.00 86.38 119 VAL A N 1
ATOM 926 C CA . VAL A 1 119 ? -13.173 -8.323 13.075 1.00 86.38 119 VAL A CA 1
ATOM 927 C C . VAL A 1 119 ? -12.155 -7.214 12.810 1.00 86.38 119 VAL A C 1
ATOM 929 O O . VAL A 1 119 ? -11.483 -7.245 11.780 1.00 86.38 119 VAL A O 1
ATOM 932 N N . LEU A 1 120 ? -12.035 -6.232 13.705 1.00 87.75 120 LEU A N 1
ATOM 933 C CA . LEU A 1 120 ? -11.044 -5.166 13.562 1.00 87.75 120 LEU A CA 1
ATOM 934 C C . LEU A 1 120 ? -9.616 -5.701 13.704 1.00 87.75 120 LEU A C 1
ATOM 936 O O . LEU A 1 120 ? -8.764 -5.326 12.897 1.00 87.75 120 LEU A O 1
ATOM 940 N N . ASP A 1 121 ? -9.390 -6.616 14.647 1.00 88.00 121 ASP A N 1
ATOM 941 C CA . ASP A 1 121 ? -8.104 -7.283 14.864 1.00 88.00 121 ASP A CA 1
ATOM 942 C C . ASP A 1 121 ? -7.730 -8.222 13.713 1.00 88.00 121 ASP A C 1
ATOM 944 O O . ASP A 1 121 ? -6.604 -8.158 13.217 1.00 88.00 121 ASP A O 1
ATOM 948 N N . ASP A 1 122 ? -8.671 -9.042 13.232 1.00 87.75 122 ASP A N 1
ATOM 949 C CA . ASP A 1 122 ? -8.449 -9.910 12.069 1.00 87.75 122 ASP A CA 1
ATOM 950 C C . ASP A 1 122 ? -8.060 -9.067 10.844 1.00 87.75 122 ASP A C 1
ATOM 952 O O . ASP A 1 122 ? -7.037 -9.318 10.210 1.00 87.75 122 ASP A O 1
ATOM 956 N N . ARG A 1 123 ? -8.792 -7.977 10.572 1.00 88.19 123 ARG A N 1
ATOM 957 C CA . ARG A 1 123 ? -8.428 -7.044 9.493 1.00 88.19 123 ARG A CA 1
ATOM 958 C C . ARG A 1 123 ? -7.071 -6.392 9.721 1.00 88.19 123 ARG A C 1
ATOM 960 O O . ARG A 1 123 ? -6.331 -6.221 8.760 1.00 88.19 123 ARG A O 1
ATOM 967 N N . LYS A 1 124 ? -6.743 -5.988 10.955 1.00 90.44 124 LYS A N 1
ATOM 968 C CA . LYS A 1 124 ? -5.434 -5.398 11.271 1.00 90.44 124 LYS A CA 1
ATOM 969 C C . LYS A 1 124 ? -4.322 -6.381 10.911 1.00 90.44 124 LYS A C 1
ATOM 971 O O . LYS A 1 124 ? -3.358 -5.971 10.266 1.00 90.44 124 LYS A O 1
ATOM 976 N N . ARG A 1 125 ? -4.462 -7.654 11.297 1.00 90.06 125 ARG A N 1
ATOM 977 C CA . ARG A 1 125 ? -3.505 -8.718 10.960 1.00 90.06 125 ARG A CA 1
ATOM 978 C C . ARG A 1 125 ? -3.349 -8.866 9.448 1.00 90.06 125 ARG A C 1
ATOM 980 O O . ARG A 1 125 ? -2.230 -8.748 8.958 1.00 90.06 125 ARG A O 1
ATOM 987 N N . ASP A 1 126 ? -4.451 -9.034 8.724 1.00 88.75 126 ASP A N 1
ATOM 988 C CA . ASP A 1 126 ? -4.422 -9.264 7.274 1.00 88.75 126 ASP A CA 1
ATOM 989 C C . ASP A 1 126 ? -3.810 -8.065 6.521 1.00 88.75 126 ASP A C 1
ATOM 991 O O . ASP A 1 126 ? -2.994 -8.225 5.614 1.00 88.75 126 ASP A O 1
ATOM 995 N N . LEU A 1 127 ? -4.146 -6.834 6.931 1.00 91.12 127 LEU A N 1
ATOM 996 C CA . LEU A 1 127 ? -3.552 -5.619 6.367 1.00 91.12 127 LEU A CA 1
ATOM 997 C C . LEU A 1 127 ? -2.059 -5.486 6.696 1.00 91.12 127 LEU A C 1
ATOM 999 O O . LEU A 1 127 ? -1.297 -4.970 5.878 1.00 91.12 127 LEU A O 1
ATOM 1003 N N . SER A 1 128 ? -1.636 -5.951 7.873 1.00 91.75 128 SER A N 1
ATOM 1004 C CA . SER A 1 128 ? -0.228 -5.926 8.281 1.00 91.75 128 SER A CA 1
ATOM 1005 C C . SER A 1 128 ? 0.597 -6.913 7.455 1.00 91.75 128 SER A C 1
ATOM 1007 O O . SER A 1 128 ? 1.688 -6.569 6.999 1.00 91.75 128 SER A O 1
ATOM 1009 N N . GLU A 1 129 ? 0.068 -8.112 7.206 1.00 89.69 129 GLU A N 1
ATOM 1010 C CA . GLU A 1 129 ? 0.693 -9.113 6.335 1.00 89.69 129 GLU A CA 1
ATOM 1011 C C . GLU A 1 129 ? 0.777 -8.627 4.883 1.00 89.69 129 GLU A C 1
ATOM 1013 O O . GLU A 1 129 ? 1.833 -8.727 4.249 1.00 89.69 129 GLU A O 1
ATOM 1018 N N . PHE A 1 130 ? -0.301 -8.017 4.382 1.00 90.50 130 PHE A N 1
ATOM 1019 C CA . PHE A 1 130 ? -0.324 -7.387 3.065 1.00 90.50 130 PHE A CA 1
ATOM 1020 C C . PHE A 1 130 ? 0.746 -6.292 2.932 1.00 90.50 130 PHE A C 1
ATOM 1022 O O . PHE A 1 130 ? 1.536 -6.318 1.985 1.00 90.50 130 PHE A O 1
ATOM 1029 N N . LEU A 1 131 ? 0.811 -5.355 3.886 1.00 91.50 131 LEU A N 1
ATOM 1030 C CA . LEU A 1 131 ? 1.788 -4.263 3.877 1.00 91.50 131 LEU A CA 1
ATOM 1031 C C . LEU A 1 131 ? 3.226 -4.791 3.945 1.00 91.50 131 LEU A C 1
ATOM 1033 O O . LEU A 1 131 ? 4.079 -4.352 3.176 1.00 91.50 131 LEU A O 1
ATOM 1037 N N . THR A 1 132 ? 3.479 -5.760 4.825 1.00 90.50 132 THR A N 1
ATOM 1038 C CA . THR A 1 132 ? 4.804 -6.378 4.983 1.00 90.50 132 THR A CA 1
ATOM 1039 C C . THR A 1 132 ? 5.248 -7.057 3.690 1.00 90.50 132 THR A C 1
ATOM 1041 O O . THR A 1 132 ? 6.371 -6.851 3.235 1.00 90.50 132 THR A O 1
ATOM 1044 N N . SER A 1 133 ? 4.352 -7.818 3.058 1.00 89.19 133 SER A N 1
ATOM 1045 C CA . SER A 1 133 ? 4.630 -8.516 1.797 1.00 89.19 133 SER A CA 1
ATOM 1046 C C . SER A 1 133 ? 4.913 -7.544 0.651 1.00 89.19 133 SER A C 1
ATOM 1048 O O . SER A 1 133 ? 5.823 -7.769 -0.150 1.00 89.19 133 SER A O 1
ATOM 1050 N N . LEU A 1 134 ? 4.158 -6.444 0.589 1.00 88.94 134 LEU A N 1
ATOM 1051 C CA . LEU A 1 134 ? 4.352 -5.385 -0.396 1.00 88.94 134 LEU A CA 1
ATOM 1052 C C . LEU A 1 134 ? 5.728 -4.722 -0.237 1.00 88.94 134 LEU A C 1
ATOM 1054 O O . LEU A 1 134 ? 6.480 -4.644 -1.207 1.00 88.94 134 LEU A O 1
ATOM 1058 N N . LEU A 1 135 ? 6.084 -4.296 0.980 1.00 88.69 135 LEU A N 1
ATOM 1059 C CA . LEU A 1 135 ? 7.377 -3.659 1.253 1.00 88.69 135 LEU A CA 1
ATOM 1060 C C . LEU A 1 135 ? 8.556 -4.613 1.031 1.00 88.69 135 LEU A C 1
ATOM 1062 O O . LEU A 1 135 ? 9.558 -4.213 0.441 1.00 88.69 135 LEU A O 1
ATOM 1066 N N . ALA A 1 136 ? 8.424 -5.885 1.418 1.00 86.44 136 ALA A N 1
ATOM 1067 C CA . ALA A 1 136 ? 9.453 -6.894 1.176 1.00 86.44 136 ALA A CA 1
ATOM 1068 C C . ALA A 1 136 ? 9.732 -7.086 -0.325 1.00 86.44 136 ALA A C 1
ATOM 1070 O O . ALA A 1 136 ? 10.886 -7.235 -0.730 1.00 86.44 136 ALA A O 1
ATOM 1071 N N . LYS A 1 137 ? 8.698 -7.034 -1.179 1.00 82.94 137 LYS A N 1
ATOM 1072 C CA . LYS A 1 137 ? 8.892 -7.073 -2.636 1.00 82.94 137 LYS A CA 1
ATOM 1073 C C . LYS A 1 137 ? 9.584 -5.829 -3.181 1.00 82.94 137 LYS A C 1
ATOM 1075 O O . LYS A 1 137 ? 10.445 -5.976 -4.044 1.00 82.94 137 LYS A O 1
ATOM 1080 N N . LEU A 1 138 ? 9.256 -4.638 -2.677 1.00 81.62 138 LEU A N 1
ATOM 1081 C CA . LEU A 1 138 ? 9.956 -3.406 -3.066 1.00 81.62 138 LEU A CA 1
ATOM 1082 C C . LEU A 1 138 ? 11.443 -3.460 -2.684 1.00 81.62 138 LEU A C 1
ATOM 1084 O O . LEU A 1 138 ? 12.307 -3.135 -3.497 1.00 81.62 138 LEU A O 1
ATOM 1088 N N . GLN A 1 139 ? 11.745 -3.940 -1.476 1.00 81.81 139 GLN A N 1
ATOM 1089 C CA . GLN A 1 139 ? 13.115 -4.139 -0.997 1.00 81.81 139 GLN A CA 1
ATOM 1090 C C . GLN A 1 139 ? 13.881 -5.151 -1.854 1.00 81.81 139 GLN A C 1
ATOM 1092 O O . GLN A 1 139 ? 15.010 -4.882 -2.259 1.00 81.81 139 GLN A O 1
ATOM 1097 N N . HIS A 1 140 ? 13.259 -6.286 -2.183 1.00 79.62 140 HIS A N 1
ATOM 1098 C CA . HIS A 1 140 ? 13.872 -7.293 -3.047 1.00 79.62 140 HIS A CA 1
ATOM 1099 C C . HIS A 1 140 ? 14.176 -6.744 -4.444 1.00 79.62 140 HIS A C 1
ATOM 1101 O O . HIS A 1 140 ? 15.285 -6.929 -4.942 1.00 79.62 140 HIS A O 1
ATOM 1107 N N . PHE A 1 141 ? 13.234 -6.001 -5.031 1.00 72.81 141 PHE A N 1
ATOM 1108 C CA . PHE A 1 141 ? 13.432 -5.356 -6.326 1.00 72.81 141 PHE A CA 1
ATOM 1109 C C . PHE A 1 141 ? 14.631 -4.395 -6.314 1.00 72.81 141 PHE A C 1
ATOM 1111 O O . PHE A 1 141 ? 15.429 -4.392 -7.250 1.00 72.81 141 PHE A O 1
ATOM 1118 N N . LYS A 1 142 ? 14.808 -3.619 -5.234 1.00 72.88 142 LYS A N 1
ATOM 1119 C CA . LYS A 1 142 ? 15.994 -2.767 -5.057 1.00 72.88 142 LYS A CA 1
ATOM 1120 C C . LYS A 1 142 ? 17.283 -3.591 -5.077 1.00 72.88 142 LYS A C 1
ATOM 1122 O O . LYS A 1 142 ? 18.209 -3.226 -5.792 1.00 72.88 142 LYS A O 1
ATOM 1127 N N . THR A 1 143 ? 17.339 -4.699 -4.338 1.00 70.94 143 THR A N 1
ATOM 1128 C CA . THR A 1 143 ? 18.536 -5.555 -4.286 1.00 70.94 143 THR A CA 1
ATOM 1129 C C . THR A 1 143 ? 18.869 -6.177 -5.643 1.00 70.94 143 THR A C 1
ATOM 1131 O O . THR A 1 143 ? 20.032 -6.164 -6.041 1.00 70.94 143 THR A O 1
ATOM 1134 N N . GLU A 1 144 ? 17.873 -6.692 -6.372 1.00 68.69 144 GLU A N 1
ATOM 1135 C CA . GLU A 1 144 ? 18.081 -7.250 -7.718 1.00 68.69 144 GLU A CA 1
ATOM 1136 C C . GLU A 1 144 ? 18.596 -6.186 -8.696 1.00 68.69 144 GLU A C 1
ATOM 1138 O O . GLU A 1 144 ? 19.505 -6.443 -9.487 1.00 68.69 144 GLU A O 1
ATOM 1143 N N . PHE A 1 145 ? 18.060 -4.968 -8.603 1.00 64.31 145 PHE A N 1
ATOM 1144 C CA . PHE A 1 145 ? 18.480 -3.855 -9.442 1.00 64.31 145 PHE A CA 1
ATOM 1145 C C . PHE A 1 145 ? 19.904 -3.371 -9.119 1.00 64.31 145 PHE A C 1
ATOM 1147 O O . PHE A 1 145 ? 20.705 -3.137 -10.028 1.00 64.31 145 PHE A O 1
ATOM 1154 N N . GLU A 1 146 ? 20.236 -3.217 -7.835 1.00 65.19 146 GLU A N 1
ATOM 1155 C CA . GLU A 1 146 ? 21.577 -2.818 -7.388 1.00 65.19 146 GLU A CA 1
ATOM 1156 C C . GLU A 1 146 ? 22.631 -3.851 -7.806 1.00 65.19 146 GLU A C 1
ATOM 1158 O O . GLU A 1 146 ? 23.701 -3.469 -8.282 1.00 65.19 146 GLU A O 1
ATOM 1163 N N . ALA A 1 147 ? 22.309 -5.146 -7.713 1.00 65.81 147 ALA A N 1
ATOM 1164 C CA . ALA A 1 147 ? 23.177 -6.223 -8.181 1.00 65.81 147 ALA A CA 1
ATOM 1165 C C . ALA A 1 147 ? 23.406 -6.161 -9.702 1.00 65.81 147 ALA A C 1
ATOM 1167 O O . ALA A 1 147 ? 24.550 -6.192 -10.147 1.00 65.81 147 ALA A O 1
ATOM 1168 N N . ALA A 1 148 ? 22.343 -5.982 -10.496 1.00 61.88 148 ALA A N 1
ATOM 1169 C CA . ALA A 1 148 ? 22.450 -5.851 -11.953 1.00 61.88 148 ALA A CA 1
ATOM 1170 C C . ALA A 1 148 ? 23.228 -4.594 -12.393 1.00 61.88 148 ALA A C 1
ATOM 1172 O O . ALA A 1 148 ? 23.872 -4.589 -13.441 1.00 61.88 148 ALA A O 1
ATOM 1173 N N . SER A 1 149 ? 23.181 -3.525 -11.591 1.00 57.19 149 SER A N 1
ATOM 1174 C CA . SER A 1 149 ? 23.894 -2.271 -11.863 1.00 57.19 149 SER A CA 1
ATOM 1175 C C . SER A 1 149 ? 25.380 -2.337 -11.502 1.00 57.19 149 SER A C 1
ATOM 1177 O O . SER A 1 149 ? 26.181 -1.646 -12.123 1.00 57.19 149 SER A O 1
ATOM 1179 N N . ALA A 1 150 ? 25.768 -3.159 -10.523 1.00 57.81 150 ALA A N 1
ATOM 1180 C CA . ALA A 1 150 ? 27.168 -3.339 -10.132 1.00 57.81 150 ALA A CA 1
ATOM 1181 C C . ALA A 1 150 ? 28.004 -4.045 -11.217 1.00 57.81 150 ALA A C 1
ATOM 1183 O O . ALA A 1 150 ? 29.192 -3.753 -11.362 1.00 57.81 150 ALA A O 1
ATOM 1184 N N . ASP A 1 151 ? 27.371 -4.912 -12.012 1.00 56.44 151 ASP A N 1
ATOM 1185 C CA . ASP A 1 151 ? 27.993 -5.586 -13.158 1.00 56.44 151 ASP A CA 1
ATOM 1186 C C . ASP A 1 151 ? 28.148 -4.658 -14.382 1.00 56.44 151 ASP A C 1
ATOM 1188 O O . ASP A 1 151 ? 28.966 -4.910 -15.270 1.00 56.44 151 ASP A O 1
ATOM 1192 N N . ALA A 1 152 ? 27.407 -3.544 -14.422 1.00 55.06 152 ALA A N 1
ATOM 1193 C CA . ALA A 1 152 ? 27.517 -2.516 -15.449 1.00 55.06 152 ALA A CA 1
ATOM 1194 C C . ALA A 1 152 ? 28.470 -1.401 -14.983 1.00 55.06 152 ALA A C 1
ATOM 1196 O O . ALA A 1 152 ? 28.097 -0.489 -14.246 1.00 55.06 152 ALA A O 1
ATOM 1197 N N . SER A 1 153 ? 29.729 -1.441 -15.426 1.00 46.06 153 SER A N 1
ATOM 1198 C CA . SER A 1 153 ? 30.705 -0.385 -15.138 1.00 46.06 153 SER A CA 1
ATOM 1199 C C . SER A 1 153 ? 30.203 0.974 -15.653 1.00 46.06 153 SER A C 1
ATOM 1201 O O . SER A 1 153 ? 30.230 1.240 -16.852 1.00 46.06 153 SER A O 1
ATOM 1203 N N . SER A 1 154 ? 29.781 1.836 -14.729 1.00 46.44 154 SER A N 1
ATOM 1204 C CA . SER A 1 154 ? 29.195 3.162 -14.954 1.00 46.44 154 SER A CA 1
ATOM 1205 C C . SER A 1 154 ? 27.762 3.160 -15.502 1.00 46.44 154 SER A C 1
ATOM 1207 O O . SER A 1 154 ? 27.522 3.076 -16.703 1.00 46.44 154 SER A O 1
ATOM 1209 N N . ALA A 1 155 ? 26.807 3.386 -14.611 1.00 41.53 155 ALA A N 1
ATOM 1210 C CA . ALA A 1 155 ? 25.902 4.521 -14.708 1.00 41.53 155 ALA A CA 1
ATOM 1211 C C . ALA A 1 155 ? 25.209 4.662 -13.356 1.00 41.53 155 ALA A C 1
ATOM 1213 O O . ALA A 1 155 ? 24.730 3.676 -12.797 1.00 41.53 155 ALA A O 1
ATOM 1214 N N . ASP A 1 156 ? 25.147 5.890 -12.842 1.00 46.44 156 ASP A N 1
ATOM 1215 C CA . ASP A 1 156 ? 24.102 6.266 -11.898 1.00 46.44 156 ASP A CA 1
ATOM 1216 C C . ASP A 1 156 ? 22.786 5.624 -12.348 1.00 46.44 156 ASP A C 1
ATOM 1218 O O . ASP A 1 156 ? 22.483 5.648 -13.549 1.00 46.44 156 ASP A O 1
ATOM 1222 N N . LEU A 1 157 ? 22.033 5.056 -11.396 1.00 44.97 157 LEU A N 1
ATOM 1223 C CA . LEU A 1 157 ? 20.646 4.629 -11.588 1.00 44.97 157 LEU A CA 1
ATOM 1224 C C . LEU A 1 157 ? 20.000 5.521 -12.658 1.00 44.97 157 LEU A C 1
ATOM 1226 O O . LEU A 1 157 ? 20.018 6.749 -12.487 1.00 44.97 157 LEU A O 1
ATOM 1230 N N . PRO A 1 158 ? 19.454 4.987 -13.767 1.00 45.62 158 PRO A N 1
ATOM 1231 C CA . PRO A 1 158 ? 18.637 5.779 -14.660 1.00 45.62 158 PRO A CA 1
ATOM 1232 C C . PRO A 1 158 ? 17.358 6.133 -13.899 1.00 45.62 158 PRO A C 1
ATOM 1234 O O . PRO A 1 158 ? 16.290 5.572 -14.102 1.00 45.62 158 PRO A O 1
ATOM 1237 N N . ASN A 1 159 ? 17.469 7.141 -13.040 1.00 45.16 159 ASN A N 1
ATOM 1238 C CA . ASN A 1 159 ? 16.441 7.801 -12.248 1.00 45.16 159 ASN A CA 1
ATOM 1239 C C . ASN A 1 159 ? 15.285 8.343 -13.115 1.00 45.16 159 ASN A C 1
ATOM 1241 O O . ASN A 1 159 ? 14.304 8.888 -12.618 1.00 45.16 159 ASN A O 1
ATOM 1245 N N . TRP A 1 160 ? 15.406 8.226 -14.440 1.00 45.84 160 TRP A N 1
ATOM 1246 C CA . TRP A 1 160 ? 14.384 8.518 -15.431 1.00 45.84 160 TRP A CA 1
ATOM 1247 C C . TRP A 1 160 ? 13.508 7.307 -15.803 1.00 45.84 160 TRP A C 1
ATOM 1249 O O . TRP A 1 160 ? 12.428 7.539 -16.334 1.00 45.84 160 TRP A O 1
ATOM 1259 N N . GLN A 1 161 ? 13.911 6.059 -15.525 1.00 48.19 161 GLN A N 1
ATOM 1260 C CA . GLN A 1 161 ? 13.166 4.846 -15.915 1.00 48.19 161 GLN A CA 1
ATOM 1261 C C . GLN A 1 161 ? 11.970 4.540 -15.003 1.00 48.19 161 GLN A C 1
ATOM 1263 O O . GLN A 1 161 ? 10.974 4.001 -15.464 1.00 48.19 161 GLN A O 1
ATOM 1268 N N . LEU A 1 162 ? 12.023 4.923 -13.724 1.00 56.28 162 LEU A N 1
ATOM 1269 C CA . LEU A 1 162 ? 10.894 4.769 -12.792 1.00 56.28 162 LEU A CA 1
ATOM 1270 C C . LEU A 1 162 ? 10.098 6.062 -12.588 1.00 56.28 162 LEU A C 1
ATOM 1272 O O . LEU A 1 162 ? 9.121 6.077 -11.839 1.00 56.28 162 LEU A O 1
ATOM 1276 N N . ALA A 1 163 ? 10.490 7.150 -13.256 1.00 54.94 163 ALA A N 1
ATOM 1277 C CA . ALA A 1 163 ? 9.748 8.398 -13.207 1.00 54.94 163 ALA A CA 1
ATOM 1278 C C . ALA A 1 163 ? 8.336 8.158 -13.771 1.00 54.94 163 ALA A C 1
ATOM 1280 O O . ALA A 1 163 ? 8.203 7.829 -14.949 1.00 54.94 163 ALA A O 1
ATOM 1281 N N . LYS A 1 164 ? 7.297 8.374 -12.946 1.00 69.44 164 LYS A N 1
ATOM 1282 C CA . LYS A 1 164 ? 5.868 8.112 -13.244 1.00 69.44 164 LYS A CA 1
ATOM 1283 C C . LYS A 1 164 ? 5.441 6.641 -13.153 1.00 69.44 164 LYS A C 1
ATOM 1285 O O . LYS A 1 164 ? 4.510 6.215 -13.842 1.00 69.44 164 LYS A O 1
ATOM 1290 N N . CYS A 1 165 ? 6.128 5.838 -12.344 1.00 80.62 165 CYS A N 1
ATOM 1291 C CA . CYS A 1 165 ? 5.666 4.489 -12.055 1.00 80.62 165 CYS A CA 1
ATOM 1292 C C . CYS A 1 165 ? 4.347 4.542 -11.267 1.00 80.62 165 CYS A C 1
ATOM 1294 O O . CYS A 1 165 ? 4.355 4.777 -10.061 1.00 80.62 165 CYS A O 1
ATOM 1296 N N . LYS A 1 166 ? 3.223 4.237 -11.931 1.00 86.69 166 LYS A N 1
ATOM 1297 C CA . LYS A 1 166 ? 1.875 4.232 -11.328 1.00 86.69 166 LYS A CA 1
ATOM 1298 C C . LYS A 1 166 ? 1.797 3.387 -10.048 1.00 86.69 166 LYS A C 1
ATOM 1300 O O . LYS A 1 166 ? 1.012 3.695 -9.156 1.00 86.69 166 LYS A O 1
ATOM 1305 N N . VAL A 1 167 ? 2.591 2.314 -9.975 1.00 85.94 167 VAL A N 1
ATOM 1306 C CA . VAL A 1 167 ? 2.671 1.424 -8.808 1.00 85.94 167 VAL A CA 1
ATOM 1307 C C . VAL A 1 167 ? 3.306 2.149 -7.624 1.00 85.94 167 VAL A C 1
ATOM 1309 O O . VAL A 1 167 ? 2.709 2.186 -6.552 1.00 85.94 167 VAL A O 1
ATOM 1312 N N . LEU A 1 168 ? 4.482 2.753 -7.816 1.00 84.75 168 LEU A N 1
ATOM 1313 C CA . LEU A 1 168 ? 5.182 3.485 -6.756 1.00 84.75 168 LEU A CA 1
ATOM 1314 C C . LEU A 1 168 ? 4.387 4.722 -6.333 1.00 84.75 168 LEU A C 1
ATOM 1316 O O . LEU A 1 168 ? 4.162 4.904 -5.141 1.00 84.75 168 LEU A O 1
ATOM 1320 N N . ASP A 1 169 ? 3.847 5.473 -7.295 1.00 84.56 169 ASP A N 1
ATOM 1321 C CA . ASP A 1 169 ? 3.019 6.657 -7.039 1.00 84.56 169 ASP A CA 1
ATOM 1322 C C . ASP A 1 169 ? 1.802 6.314 -6.155 1.00 84.56 169 ASP A C 1
ATOM 1324 O O . ASP A 1 169 ? 1.464 7.043 -5.219 1.00 84.56 169 ASP A O 1
ATOM 1328 N N . ALA A 1 170 ? 1.141 5.178 -6.414 1.00 89.31 170 ALA A N 1
ATOM 1329 C CA . ALA A 1 170 ? 0.008 4.723 -5.609 1.00 89.31 170 ALA A CA 1
ATOM 1330 C C . ALA A 1 170 ? 0.419 4.357 -4.172 1.00 89.31 170 ALA A C 1
ATOM 1332 O O . ALA A 1 170 ? -0.335 4.630 -3.234 1.00 89.31 170 ALA A O 1
ATOM 1333 N N . ILE A 1 171 ? 1.598 3.753 -3.996 1.00 88.88 171 ILE A N 1
ATOM 1334 C CA . ILE A 1 171 ? 2.126 3.358 -2.684 1.00 88.88 171 ILE A CA 1
ATOM 1335 C C . ILE A 1 171 ? 2.567 4.594 -1.892 1.00 88.88 171 ILE A C 1
ATOM 1337 O O . ILE A 1 171 ? 2.177 4.729 -0.734 1.00 88.88 171 ILE A O 1
ATOM 1341 N N . GLU A 1 172 ? 3.299 5.526 -2.505 1.00 86.19 172 GLU A N 1
ATOM 1342 C CA . GLU A 1 172 ? 3.722 6.787 -1.874 1.00 86.19 172 GLU A CA 1
ATOM 1343 C C . GLU A 1 172 ? 2.521 7.614 -1.416 1.00 86.19 172 GLU A C 1
ATOM 1345 O O . GLU A 1 172 ? 2.446 8.019 -0.251 1.00 86.19 172 GLU A O 1
ATOM 1350 N N . ALA A 1 173 ? 1.533 7.794 -2.298 1.00 86.88 173 ALA A N 1
ATOM 1351 C CA . ALA A 1 173 ? 0.306 8.514 -1.972 1.00 86.88 173 ALA A CA 1
ATOM 1352 C C . ALA A 1 173 ? -0.456 7.839 -0.821 1.00 86.88 173 ALA A C 1
ATOM 1354 O O . ALA A 1 173 ? -0.945 8.506 0.099 1.00 86.88 173 ALA A O 1
ATOM 1355 N N . PHE A 1 174 ? -0.536 6.506 -0.834 1.00 90.31 174 PHE A N 1
ATOM 1356 C CA . PHE A 1 174 ? -1.177 5.761 0.241 1.00 90.31 174 PHE A CA 1
ATOM 1357 C C . PHE A 1 174 ? -0.443 5.927 1.574 1.00 90.31 174 PHE A C 1
ATOM 1359 O O . PHE A 1 174 ? -1.091 6.176 2.590 1.00 90.31 174 PHE A O 1
ATOM 1366 N N . LEU A 1 175 ? 0.887 5.874 1.568 1.00 88.94 175 LEU A N 1
ATOM 1367 C CA . LEU A 1 175 ? 1.724 6.048 2.754 1.00 88.94 175 LEU A CA 1
ATOM 1368 C C . LEU A 1 175 ? 1.899 7.514 3.177 1.00 88.94 175 LEU A C 1
ATOM 1370 O O . LEU A 1 175 ? 2.607 7.775 4.141 1.00 88.94 175 LEU A O 1
ATOM 1374 N N . GLY A 1 176 ? 1.264 8.470 2.489 1.00 84.62 176 GLY A N 1
ATOM 1375 C CA . GLY A 1 176 ? 1.361 9.893 2.832 1.00 84.62 176 GLY A CA 1
ATOM 1376 C C . GLY A 1 176 ? 2.775 10.458 2.687 1.00 84.62 176 GLY A C 1
ATOM 1377 O O . GLY A 1 176 ? 3.106 11.463 3.314 1.00 84.62 176 GLY A O 1
ATOM 1378 N N . LEU A 1 177 ? 3.608 9.820 1.863 1.00 80.94 177 LEU A N 1
ATOM 1379 C CA . LEU A 1 177 ? 4.986 10.224 1.622 1.00 80.94 177 LEU A CA 1
ATOM 1380 C C . LEU A 1 177 ? 5.005 11.366 0.611 1.00 80.94 177 LEU A C 1
ATOM 1382 O O . LEU A 1 177 ? 5.300 11.183 -0.565 1.00 80.94 177 LEU A O 1
ATOM 1386 N N . ASP A 1 178 ? 4.648 12.562 1.072 1.00 73.38 178 ASP A N 1
ATOM 1387 C CA . ASP A 1 178 ? 4.872 13.765 0.286 1.00 73.38 178 ASP A CA 1
ATOM 1388 C C . ASP A 1 178 ? 6.347 14.190 0.338 1.00 73.38 178 ASP A C 1
ATOM 1390 O O . ASP A 1 178 ? 7.134 13.788 1.197 1.00 73.38 178 ASP A O 1
ATOM 1394 N N . ALA A 1 179 ? 6.726 15.062 -0.584 1.00 66.62 179 ALA A N 1
ATOM 1395 C CA . ALA A 1 179 ? 8.080 15.579 -0.692 1.00 66.62 179 ALA A CA 1
ATOM 1396 C C . ALA A 1 179 ? 8.630 16.256 0.575 1.00 66.62 179 ALA A C 1
ATOM 1398 O O . ALA A 1 179 ? 9.841 16.261 0.814 1.00 66.62 179 ALA A O 1
ATOM 1399 N N . ASN A 1 180 ? 7.763 16.859 1.388 1.00 66.88 180 ASN A N 1
ATOM 1400 C CA . ASN A 1 180 ? 8.162 17.483 2.642 1.00 66.88 180 ASN A CA 1
ATOM 1401 C C . ASN A 1 180 ? 8.420 16.414 3.711 1.00 66.88 180 ASN A C 1
ATOM 1403 O O . ASN A 1 180 ? 9.428 16.500 4.411 1.00 66.88 180 ASN A O 1
ATOM 1407 N N . VAL A 1 181 ? 7.567 15.392 3.798 1.00 70.00 181 VAL A N 1
ATOM 1408 C CA . VAL A 1 181 ? 7.735 14.229 4.680 1.00 70.00 181 VAL A CA 1
ATOM 1409 C C . VAL A 1 181 ? 9.009 13.471 4.315 1.00 70.00 181 VAL A C 1
ATOM 1411 O O . VAL A 1 181 ? 9.870 13.277 5.173 1.00 70.00 181 VAL A O 1
ATOM 1414 N N . VAL A 1 182 ? 9.204 13.150 3.036 1.00 67.81 182 VAL A N 1
ATOM 1415 C CA . VAL A 1 182 ? 10.427 12.515 2.522 1.00 67.81 182 VAL A CA 1
ATOM 1416 C C . VAL A 1 182 ? 11.665 13.363 2.845 1.00 67.81 182 VAL A C 1
ATOM 1418 O O . VAL A 1 182 ? 12.641 12.870 3.417 1.00 67.81 182 VAL A O 1
ATOM 1421 N N . GLY A 1 183 ? 11.607 14.676 2.598 1.00 64.81 183 GLY A N 1
ATOM 1422 C CA . GLY A 1 183 ? 12.692 15.600 2.932 1.00 64.81 183 GLY A CA 1
ATOM 1423 C C . GLY A 1 183 ? 12.951 15.758 4.439 1.00 64.81 183 GLY A C 1
ATOM 1424 O O . GLY A 1 183 ? 14.074 16.068 4.849 1.00 64.81 183 GLY A O 1
ATOM 1425 N N . GLN A 1 184 ? 11.948 15.573 5.297 1.00 67.31 184 GLN A N 1
ATOM 1426 C CA . GLN A 1 184 ? 12.117 15.538 6.755 1.00 67.31 184 GLN A CA 1
ATOM 1427 C C . GLN A 1 184 ? 12.773 14.235 7.202 1.00 67.31 184 GLN A C 1
ATOM 1429 O O . GLN A 1 184 ? 13.731 14.275 7.979 1.00 67.31 184 GLN A O 1
ATOM 1434 N N . LEU A 1 185 ? 12.321 13.106 6.663 1.00 66.31 185 LEU A N 1
ATOM 1435 C CA . LEU A 1 185 ? 12.861 11.794 6.989 1.00 66.31 185 LEU A CA 1
ATOM 1436 C C . LEU A 1 185 ? 14.339 11.683 6.581 1.00 66.31 185 LEU A C 1
ATOM 1438 O O . LEU A 1 185 ? 15.169 11.272 7.393 1.00 66.31 185 LEU A O 1
ATOM 1442 N N . HIS A 1 186 ? 14.712 12.175 5.396 1.00 66.88 186 HIS A N 1
ATOM 1443 C CA . HIS A 1 186 ? 16.118 12.247 4.981 1.00 66.88 186 HIS A CA 1
ATOM 1444 C C . HIS A 1 186 ? 16.965 13.177 5.855 1.00 66.88 186 HIS A C 1
ATOM 1446 O O . HIS A 1 186 ? 18.118 12.861 6.160 1.00 66.88 186 HIS A O 1
ATOM 1452 N N . ARG A 1 187 ? 16.431 14.330 6.278 1.00 65.06 187 ARG A N 1
ATOM 1453 C CA . ARG A 1 187 ? 17.153 15.249 7.178 1.00 65.06 187 ARG A CA 1
ATOM 1454 C C . ARG A 1 187 ? 17.405 14.629 8.549 1.00 65.06 187 ARG A C 1
ATOM 1456 O O . ARG A 1 187 ? 18.483 14.834 9.104 1.00 65.06 187 ARG A O 1
ATOM 1463 N N . ALA A 1 188 ? 16.446 13.865 9.065 1.00 61.84 188 ALA A N 1
ATOM 1464 C CA . ALA A 1 188 ? 16.610 13.123 10.308 1.00 61.84 188 ALA A CA 1
ATOM 1465 C C . ALA A 1 188 ? 17.649 11.996 10.153 1.00 61.84 188 ALA A C 1
ATOM 1467 O O . ALA A 1 188 ? 18.574 11.906 10.959 1.00 61.84 188 ALA A O 1
ATOM 1468 N N . ALA A 1 189 ? 17.580 11.226 9.062 1.00 59.22 189 ALA A N 1
ATOM 1469 C CA . ALA A 1 189 ? 18.495 10.113 8.800 1.00 59.22 189 ALA A CA 1
ATOM 1470 C C . ALA A 1 189 ? 19.950 10.548 8.529 1.00 59.22 189 ALA A C 1
ATOM 1472 O O . ALA A 1 189 ? 20.896 9.858 8.917 1.00 59.22 189 ALA A O 1
ATOM 1473 N N . SER A 1 190 ? 20.148 11.708 7.892 1.00 59.22 190 SER A N 1
ATOM 1474 C CA . SER A 1 190 ? 21.476 12.238 7.534 1.00 59.22 190 SER A CA 1
ATOM 1475 C C . SER A 1 190 ? 22.214 12.931 8.685 1.00 59.22 190 SER A C 1
ATOM 1477 O O . SER A 1 190 ? 23.347 13.378 8.496 1.00 59.22 190 SER A O 1
ATOM 1479 N N . GLY A 1 191 ? 21.612 13.021 9.879 1.00 51.31 191 GLY A N 1
ATOM 1480 C CA . GLY A 1 191 ? 22.289 13.490 11.092 1.00 51.31 191 GLY A CA 1
ATOM 1481 C C . GLY A 1 191 ? 22.964 14.857 10.945 1.00 51.31 191 GLY A C 1
ATOM 1482 O O . GLY A 1 191 ? 23.974 15.121 11.604 1.00 51.31 191 GLY A O 1
ATOM 1483 N N . ARG A 1 192 ? 22.462 15.728 10.055 1.00 46.56 192 ARG A N 1
ATOM 1484 C CA . ARG A 1 192 ? 23.065 17.037 9.787 1.00 46.56 192 ARG A CA 1
ATOM 1485 C C . ARG A 1 192 ? 22.926 17.901 11.043 1.00 46.56 192 ARG A C 1
ATOM 1487 O O . ARG A 1 192 ? 21.908 18.551 11.264 1.00 46.56 192 ARG A O 1
ATOM 1494 N N . ARG A 1 193 ? 23.975 17.878 11.876 1.00 44.38 193 ARG A N 1
ATOM 1495 C CA . ARG A 1 193 ? 24.228 18.814 12.977 1.00 44.38 193 ARG A CA 1
ATOM 1496 C C . ARG A 1 193 ? 23.837 20.213 12.514 1.00 44.38 193 ARG A C 1
ATOM 1498 O O . ARG A 1 193 ? 24.424 20.724 11.559 1.00 44.38 193 ARG A O 1
ATOM 1505 N N . MET A 1 194 ? 22.883 20.832 13.208 1.00 39.94 194 MET A N 1
ATOM 1506 C CA . MET A 1 194 ? 22.672 22.271 13.104 1.00 39.94 194 MET A CA 1
ATOM 1507 C C . MET A 1 194 ? 24.026 22.945 13.331 1.00 39.94 194 MET A C 1
ATOM 1509 O O . MET A 1 194 ? 24.631 22.833 14.397 1.00 39.94 194 MET A O 1
ATOM 1513 N N . ASN A 1 195 ? 24.540 23.607 12.304 1.00 50.69 195 ASN A N 1
ATOM 1514 C CA . ASN A 1 195 ? 25.670 24.504 12.444 1.00 50.69 195 ASN A CA 1
ATOM 1515 C C . ASN A 1 195 ? 25.259 25.627 13.411 1.00 50.69 195 ASN A C 1
ATOM 1517 O O . ASN A 1 195 ? 24.141 26.130 13.341 1.00 50.69 195 ASN A O 1
ATOM 1521 N N . LEU A 1 196 ? 26.157 26.018 14.324 1.00 46.00 196 LEU A N 1
ATOM 1522 C CA . LEU A 1 196 ? 25.908 26.948 15.444 1.00 46.00 196 LEU A CA 1
ATOM 1523 C C . LEU A 1 196 ? 25.213 28.274 15.050 1.00 46.00 196 LEU A C 1
ATOM 1525 O O . LEU A 1 196 ? 24.593 28.916 15.893 1.00 46.00 196 LEU A O 1
ATOM 1529 N N . ARG A 1 197 ? 25.253 28.661 13.767 1.00 48.06 197 ARG A N 1
ATOM 1530 C CA . ARG A 1 197 ? 24.496 29.796 13.209 1.00 48.06 197 ARG A CA 1
ATOM 1531 C C . ARG A 1 197 ? 22.977 29.571 13.152 1.00 48.06 197 ARG A C 1
ATOM 1533 O O . ARG A 1 197 ? 22.230 30.516 13.387 1.00 48.06 197 ARG A O 1
ATOM 1540 N N . GLY A 1 198 ? 22.506 28.351 12.883 1.00 49.38 198 GLY A N 1
ATOM 1541 C CA . GLY A 1 198 ? 21.074 28.022 12.887 1.00 49.38 198 GLY A CA 1
ATOM 1542 C C . GLY A 1 198 ? 20.467 28.123 14.288 1.00 49.38 198 GLY A C 1
ATOM 1543 O O . GLY A 1 198 ? 19.412 28.721 14.467 1.00 49.38 198 GLY A O 1
ATOM 1544 N N . TRP A 1 199 ? 21.210 27.676 15.305 1.00 47.66 199 TRP A N 1
ATOM 1545 C CA . TRP A 1 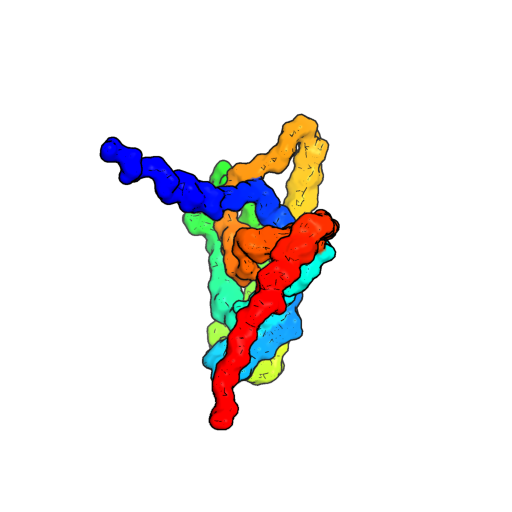199 ? 20.771 27.709 16.705 1.00 47.66 199 TRP A CA 1
ATOM 1546 C C . TRP A 1 199 ? 20.609 29.137 17.265 1.00 47.66 199 TRP A C 1
ATOM 1548 O O . TRP A 1 199 ? 19.755 29.391 18.110 1.00 47.66 199 TRP A O 1
ATOM 1558 N N . GLN A 1 200 ? 21.390 30.105 16.769 1.00 46.75 200 GLN A N 1
ATOM 1559 C CA . GLN A 1 200 ? 21.275 31.520 17.159 1.00 46.75 200 GLN A CA 1
ATOM 1560 C C . GLN A 1 200 ? 20.106 32.253 16.478 1.00 46.75 200 GLN A C 1
ATOM 1562 O O . GLN A 1 200 ? 19.693 33.313 16.952 1.00 46.75 200 GLN A O 1
ATOM 1567 N N . SER A 1 201 ? 19.577 31.706 15.380 1.00 53.12 201 SER A N 1
ATOM 1568 C CA . SER A 1 201 ? 18.527 32.345 14.575 1.00 53.12 201 SER A CA 1
ATOM 1569 C C . SER A 1 201 ? 17.144 32.192 15.219 1.00 53.12 201 SER A C 1
ATOM 1571 O O . SER A 1 201 ? 16.392 33.162 15.281 1.00 53.12 201 SER A O 1
ATOM 1573 N N . ASP A 1 202 ? 16.849 31.022 15.795 1.00 51.12 202 ASP A N 1
ATOM 1574 C CA . ASP A 1 202 ? 15.537 30.729 16.399 1.00 51.12 202 ASP A CA 1
ATOM 1575 C C . ASP A 1 202 ? 15.315 31.390 17.761 1.00 51.12 202 ASP A C 1
ATOM 1577 O O . ASP A 1 202 ? 14.179 31.638 18.164 1.00 51.12 202 ASP A O 1
ATOM 1581 N N . ARG A 1 203 ? 16.388 31.786 18.453 1.00 48.25 203 ARG A N 1
ATOM 1582 C CA . ARG A 1 203 ? 16.268 32.512 19.726 1.00 48.25 203 ARG A CA 1
ATOM 1583 C C . ARG A 1 203 ? 15.636 33.899 19.573 1.00 48.25 203 ARG A C 1
ATOM 1585 O O . ARG A 1 203 ? 15.140 34.445 20.554 1.00 48.25 203 ARG A O 1
ATOM 1592 N N . LYS A 1 204 ? 15.630 34.463 18.359 1.00 49.84 204 LYS A N 1
ATOM 1593 C CA . LYS A 1 204 ? 14.986 35.754 18.070 1.00 49.84 204 LYS A CA 1
ATOM 1594 C C . LYS A 1 204 ? 13.472 35.646 17.863 1.00 49.84 204 LYS A C 1
ATOM 1596 O O . LYS A 1 204 ? 12.806 36.670 17.930 1.00 49.84 204 LYS A O 1
ATOM 1601 N N . ASN A 1 205 ? 12.934 34.438 17.677 1.00 47.34 205 ASN A N 1
ATOM 1602 C CA . ASN A 1 205 ? 11.502 34.209 17.455 1.00 47.34 205 ASN A CA 1
ATOM 1603 C C . ASN A 1 205 ? 10.741 33.785 18.727 1.00 47.34 205 ASN A C 1
ATOM 1605 O O . ASN A 1 205 ? 9.553 33.491 18.647 1.00 47.34 205 ASN A O 1
ATOM 1609 N N . LEU A 1 206 ? 11.397 33.746 19.896 1.00 45.31 206 LEU A N 1
ATOM 1610 C CA . LEU A 1 206 ? 10.809 33.245 21.149 1.00 45.31 206 LEU A CA 1
ATOM 1611 C C . LEU A 1 206 ? 10.572 34.307 22.234 1.00 45.31 206 LEU A C 1
ATOM 1613 O O . LEU A 1 206 ? 10.356 33.952 23.390 1.00 45.31 206 LEU A O 1
ATOM 1617 N N . TYR A 1 207 ? 10.550 35.597 21.893 1.00 46.12 207 TYR A N 1
ATOM 1618 C CA . TYR A 1 207 ? 10.131 36.628 22.845 1.00 46.12 207 TYR A CA 1
ATOM 1619 C C . TYR A 1 207 ? 8.965 37.454 22.292 1.00 46.12 207 TYR A C 1
ATOM 1621 O O . TYR A 1 207 ? 9.020 37.943 21.168 1.00 46.12 207 TYR A O 1
ATOM 1629 N N . PHE A 1 208 ? 7.952 37.599 23.157 1.00 40.47 208 PHE A N 1
ATOM 1630 C CA . PHE A 1 208 ? 6.720 38.395 23.062 1.00 40.47 208 PHE A CA 1
ATOM 1631 C C . PHE A 1 208 ? 5.493 37.719 22.421 1.00 40.47 208 PHE A C 1
ATOM 1633 O O . PHE A 1 208 ? 4.991 38.129 21.380 1.00 40.47 208 PHE A O 1
ATOM 1640 N N . LEU A 1 209 ? 4.917 36.755 23.149 1.00 36.16 209 LEU A N 1
ATOM 1641 C CA . LEU A 1 209 ? 3.458 36.727 23.306 1.00 36.16 209 LEU A CA 1
ATOM 1642 C C . LEU A 1 209 ? 3.049 38.008 24.064 1.00 36.16 209 LEU A C 1
ATOM 1644 O O . LEU A 1 209 ? 3.582 38.231 25.155 1.00 36.16 209 LEU A O 1
ATOM 1648 N N . PRO A 1 210 ? 2.140 38.852 23.546 1.00 39.69 210 PRO A N 1
ATOM 1649 C CA . PRO A 1 210 ? 1.513 39.885 24.355 1.00 39.69 210 PRO A CA 1
ATOM 1650 C C . PRO A 1 210 ? 0.571 39.190 25.337 1.00 39.69 210 PRO A C 1
ATOM 1652 O O . PRO A 1 210 ? -0.360 38.495 24.929 1.00 39.69 210 PRO A O 1
ATOM 1655 N N . THR A 1 211 ? 0.809 39.365 26.631 1.00 40.78 211 THR A N 1
ATOM 1656 C CA . THR A 1 211 ? -0.163 39.029 27.669 1.00 40.78 211 THR A CA 1
ATOM 1657 C C . THR A 1 211 ? -1.415 39.865 27.416 1.00 40.78 211 THR A C 1
ATOM 1659 O O . THR A 1 211 ? -1.399 41.087 27.557 1.00 40.78 211 THR A O 1
ATOM 1662 N N . ALA A 1 212 ? -2.491 39.212 26.981 1.00 41.75 212 ALA A N 1
ATOM 1663 C CA . ALA A 1 212 ? -3.801 39.828 26.922 1.00 41.75 212 ALA A CA 1
ATOM 1664 C C . ALA A 1 212 ? -4.303 40.119 28.348 1.00 41.75 212 ALA A C 1
ATOM 1666 O O . ALA A 1 212 ? -4.144 39.316 29.264 1.00 41.75 212 ALA A O 1
ATOM 1667 N N . VAL A 1 213 ? -4.880 41.310 28.465 1.00 41.97 213 VAL A N 1
ATOM 1668 C CA . VAL A 1 213 ? -5.626 41.936 29.563 1.00 41.97 213 VAL A CA 1
ATOM 1669 C C . VAL A 1 213 ? -6.439 40.960 30.429 1.00 41.97 213 VAL A C 1
ATOM 1671 O O . VAL A 1 213 ? -7.159 40.116 29.899 1.00 41.97 213 VAL A O 1
ATOM 1674 N N . ALA A 1 214 ? -6.427 41.176 31.749 1.00 36.44 214 ALA A N 1
ATOM 1675 C CA . ALA A 1 214 ? -7.478 40.719 32.655 1.00 36.44 214 ALA A CA 1
ATOM 1676 C C . ALA A 1 214 ? -7.771 41.787 33.733 1.00 36.44 214 ALA A C 1
ATOM 1678 O O . ALA A 1 214 ? -6.891 42.086 34.533 1.00 36.44 214 ALA A O 1
ATOM 1679 N N . VAL A 1 215 ? -9.018 42.286 33.683 1.00 38.94 215 VAL A N 1
ATOM 1680 C CA . VAL A 1 215 ? -9.859 42.987 34.689 1.00 38.94 215 VAL A CA 1
ATOM 1681 C C . VAL A 1 215 ? -9.311 44.251 35.351 1.00 38.94 215 VAL A C 1
ATOM 1683 O O . VAL A 1 215 ? -8.451 44.154 36.248 1.00 38.94 215 VAL A O 1
#

Radius of gyration: 22.13 Å; chains: 1; bounding box: 51×64×57 Å